Protein AF-A0A6I0FEX5-F1 (afdb_monomer_lite)

Sequence (226 aa):
MRNNTLDLDTFLVPTWDFNNEVEIPFSDLLPYDMLNGTFVLALKDQYRFCVIMLPEVDIRDDYNVCRGATWKEVARRFELQLDPIKPFGEAFVGECESSLYNQFERKVIPPDYVDLDVPWQFLRPIMGLPEGGYIIDEGEIPKGVNKRIVNGWAVATAFCTGERMDVEKTRRTLTTACWKANEWLYFVPIDGTRVIICTNLQEQVDEILNEPEIESVLLWSPPGIG

Foldseek 3Di:
DDPPPPPDAFQWFWDWDLQDFDDDLCLVCPPDALVDPVNVVSLVVLFQWKKKWFDWKWFQDPVRDIDTDTLVRLCVVLVFAADRSDQSLPRTDDDPDDPSNVVSVVTIGAPDQDQLSPVCSLLCVLAPDFQKFKFFDPQDDDPPGDWDAGPNTIMTMTGGDGIDRDDPPPPGPGTAKTHHPSAKIWGQGPSSRIIMIGGHDPSSVVSVPPRPNIDMDIPGHHDDPD

Structure (mmCIF, N/CA/C/O backbone):
data_AF-A0A6I0FEX5-F1
#
_entry.id   AF-A0A6I0FEX5-F1
#
loop_
_atom_site.group_PDB
_atom_site.id
_atom_site.type_symbol
_atom_site.label_atom_id
_atom_site.label_alt_id
_atom_site.label_comp_id
_atom_site.label_asym_id
_atom_site.label_entity_id
_atom_site.label_seq_id
_atom_site.pdbx_PDB_ins_code
_atom_site.Cartn_x
_atom_site.Cartn_y
_atom_site.Cartn_z
_atom_site.occupancy
_atom_site.B_iso_or_equiv
_atom_site.auth_seq_id
_atom_site.auth_comp_id
_atom_site.auth_asym_id
_atom_site.auth_atom_id
_atom_site.pdbx_PDB_model_num
ATOM 1 N N . MET A 1 1 ? 36.870 8.429 -0.041 1.00 33.75 1 MET A N 1
ATOM 2 C CA . MET A 1 1 ? 36.443 8.402 1.371 1.00 33.75 1 MET A CA 1
ATOM 3 C C . MET A 1 1 ? 35.541 9.599 1.612 1.00 33.75 1 MET A C 1
ATOM 5 O O . MET A 1 1 ? 36.041 10.703 1.771 1.00 33.75 1 MET A O 1
ATOM 9 N N . ARG A 1 2 ? 34.223 9.403 1.506 1.00 30.61 2 ARG A N 1
ATOM 10 C CA . ARG A 1 2 ? 33.224 10.362 1.989 1.00 30.61 2 ARG A CA 1
ATOM 11 C C . ARG A 1 2 ? 32.733 9.805 3.320 1.00 30.61 2 ARG A C 1
ATOM 13 O O . ARG A 1 2 ? 32.217 8.693 3.343 1.00 30.61 2 ARG A O 1
ATOM 20 N N . ASN A 1 3 ? 32.984 10.540 4.398 1.00 33.50 3 ASN A N 1
ATOM 21 C CA . ASN A 1 3 ? 32.368 10.294 5.695 1.00 33.50 3 ASN A CA 1
ATOM 22 C C . ASN A 1 3 ? 30.890 10.668 5.573 1.00 33.50 3 ASN A C 1
ATOM 24 O O . ASN A 1 3 ? 30.541 11.832 5.732 1.00 33.50 3 ASN A O 1
ATOM 28 N N . ASN A 1 4 ? 30.056 9.682 5.256 1.00 32.91 4 ASN A N 1
ATOM 29 C CA . ASN A 1 4 ? 28.623 9.737 5.500 1.00 32.91 4 ASN A CA 1
ATOM 30 C C . ASN A 1 4 ? 28.354 8.887 6.743 1.00 32.91 4 ASN A C 1
ATOM 32 O O . ASN A 1 4 ? 27.920 7.746 6.644 1.00 32.91 4 ASN A O 1
ATOM 36 N N . THR A 1 5 ? 28.640 9.437 7.918 1.00 37.34 5 THR A N 1
ATOM 37 C CA . THR A 1 5 ? 27.848 9.132 9.114 1.00 37.34 5 THR A CA 1
ATOM 38 C C . THR A 1 5 ? 26.494 9.810 8.917 1.00 37.34 5 THR A C 1
ATOM 40 O O . THR A 1 5 ? 26.269 10.919 9.389 1.00 37.34 5 THR A O 1
ATOM 43 N N . LEU A 1 6 ? 25.645 9.191 8.097 1.00 39.09 6 LEU A N 1
ATOM 44 C CA . LEU A 1 6 ? 24.217 9.183 8.376 1.00 39.09 6 LEU A CA 1
ATOM 45 C C . LEU A 1 6 ? 24.074 8.188 9.525 1.00 39.09 6 LEU A C 1
ATOM 47 O O . LEU A 1 6 ? 24.599 7.079 9.418 1.00 39.09 6 LEU A O 1
ATOM 51 N N . ASP A 1 7 ? 23.477 8.624 10.628 1.00 37.56 7 ASP A N 1
ATOM 52 C CA . ASP A 1 7 ? 23.124 7.776 11.762 1.00 37.56 7 ASP A CA 1
ATOM 53 C C . ASP A 1 7 ? 22.266 6.605 11.261 1.00 37.56 7 ASP A C 1
ATOM 55 O O . ASP A 1 7 ? 21.052 6.712 11.097 1.00 37.56 7 ASP A O 1
ATOM 59 N N . LEU A 1 8 ? 22.923 5.484 10.968 1.00 42.81 8 LEU A N 1
ATOM 60 C CA . LEU A 1 8 ? 22.300 4.178 11.047 1.00 42.81 8 LEU A CA 1
ATOM 61 C C . LEU A 1 8 ? 21.969 3.924 12.523 1.00 42.81 8 LEU A C 1
ATOM 63 O O . LEU A 1 8 ? 22.765 4.245 13.401 1.00 42.81 8 LEU A O 1
ATOM 67 N N . ASP A 1 9 ? 20.832 3.278 12.754 1.00 46.28 9 ASP A N 1
ATOM 68 C CA . ASP A 1 9 ? 20.499 2.543 13.980 1.00 46.28 9 ASP A CA 1
ATOM 69 C C . ASP A 1 9 ? 19.627 3.257 15.016 1.00 46.28 9 ASP A C 1
ATOM 71 O O . ASP A 1 9 ? 19.835 3.139 16.224 1.00 46.28 9 ASP A O 1
ATOM 75 N N . THR A 1 10 ? 18.534 3.890 14.579 1.00 54.44 10 THR A N 1
ATOM 76 C CA . THR A 1 10 ? 17.323 3.864 15.417 1.00 54.44 10 THR A CA 1
ATOM 77 C C . THR A 1 10 ? 16.039 3.832 14.595 1.00 54.44 10 THR A C 1
ATOM 79 O O . THR A 1 10 ? 15.352 4.835 14.408 1.00 54.44 10 THR A O 1
ATOM 82 N N . PHE A 1 11 ? 15.702 2.649 14.084 1.00 64.00 11 PHE A N 1
ATOM 83 C CA . PHE A 1 11 ? 14.424 2.422 13.416 1.00 64.00 11 PHE A CA 1
ATOM 84 C C . PHE A 1 11 ? 13.314 2.352 14.467 1.00 64.00 11 PHE A C 1
ATOM 86 O O . PHE A 1 11 ? 13.201 1.376 15.207 1.00 64.00 11 PHE A O 1
ATOM 93 N N . LEU A 1 12 ? 12.508 3.411 14.547 1.00 74.31 12 LEU A N 1
ATOM 94 C CA . LEU A 1 12 ? 11.331 3.456 15.408 1.00 74.31 12 LEU A CA 1
ATOM 95 C C . LEU A 1 12 ? 10.181 2.703 14.737 1.00 74.31 12 LEU A C 1
ATOM 97 O O . LEU A 1 12 ? 9.689 3.122 13.691 1.00 74.31 12 LEU A O 1
ATOM 101 N N . VAL A 1 13 ? 9.748 1.603 15.349 1.00 76.25 13 VAL A N 1
ATOM 102 C CA . VAL A 1 13 ? 8.619 0.797 14.855 1.00 76.25 13 VAL A CA 1
ATOM 103 C C . VAL A 1 13 ? 7.384 1.064 15.719 1.00 76.25 13 VAL A C 1
ATOM 105 O O . VAL A 1 13 ? 7.524 1.123 16.952 1.00 76.25 13 VAL A O 1
ATOM 108 N N . PRO A 1 14 ? 6.181 1.200 15.121 1.00 81.56 14 PRO A N 1
ATOM 109 C CA . PRO A 1 14 ? 4.942 1.298 15.878 1.00 81.56 14 PRO A CA 1
ATOM 110 C C . PRO A 1 14 ? 4.777 0.124 16.845 1.00 81.56 14 PRO A C 1
ATOM 112 O O . PRO A 1 14 ? 5.041 -1.035 16.520 1.00 81.56 14 PRO A O 1
ATOM 115 N N . THR A 1 15 ? 4.336 0.430 18.058 1.00 83.81 15 THR A N 1
ATOM 116 C CA . THR A 1 15 ? 4.025 -0.570 19.079 1.00 83.81 15 THR A CA 1
ATOM 117 C C . THR A 1 15 ? 2.525 -0.813 19.095 1.00 83.81 15 THR A C 1
ATOM 119 O O . THR A 1 15 ? 1.738 0.117 19.270 1.00 83.81 15 THR A O 1
ATOM 122 N N . TRP A 1 16 ? 2.130 -2.070 18.935 1.00 86.31 16 TRP A N 1
ATOM 123 C CA . TRP A 1 16 ? 0.738 -2.470 18.758 1.00 86.31 16 TRP A CA 1
ATOM 124 C C . TRP A 1 16 ? 0.195 -3.168 20.002 1.00 86.31 16 TRP A C 1
ATOM 126 O O . TRP A 1 16 ? 0.798 -4.121 20.495 1.00 86.31 16 TRP A O 1
ATOM 136 N N . ASP A 1 17 ? -0.967 -2.724 20.477 1.00 87.88 17 ASP A N 1
ATOM 137 C CA . ASP A 1 17 ? -1.751 -3.443 21.476 1.00 87.88 17 ASP A CA 1
ATOM 138 C C . ASP A 1 17 ? -2.934 -4.149 20.810 1.00 87.88 17 ASP A C 1
ATOM 140 O O . ASP A 1 17 ? -3.911 -3.520 20.409 1.00 87.88 17 ASP A O 1
ATOM 144 N N . PHE A 1 18 ? -2.831 -5.474 20.714 1.00 87.12 18 PHE A N 1
ATOM 145 C CA . PHE A 1 18 ? -3.857 -6.352 20.148 1.00 87.12 18 PHE A CA 1
ATOM 146 C C . PHE A 1 18 ? -4.925 -6.792 21.164 1.00 87.12 18 PHE A C 1
ATOM 148 O O . PHE A 1 18 ? -5.835 -7.549 20.817 1.00 87.12 18 PHE A O 1
ATOM 155 N N . ASN A 1 19 ? -4.815 -6.378 22.431 1.00 84.75 19 ASN A N 1
ATOM 156 C CA . ASN A 1 19 ? -5.843 -6.671 23.432 1.00 84.75 19 ASN A CA 1
ATOM 157 C C . ASN A 1 19 ? -7.033 -5.718 23.314 1.00 84.75 19 ASN A C 1
ATOM 159 O O . ASN A 1 19 ? -8.150 -6.094 23.670 1.00 84.75 19 ASN A O 1
ATOM 163 N N . ASN A 1 20 ? -6.787 -4.506 22.816 1.00 81.06 20 ASN A N 1
ATOM 164 C CA . ASN A 1 20 ? -7.792 -3.479 22.602 1.00 81.06 20 ASN A CA 1
ATOM 165 C C . ASN A 1 20 ? -8.172 -3.417 21.120 1.00 81.06 20 ASN A C 1
ATOM 167 O O . ASN A 1 20 ? -7.316 -3.286 20.246 1.00 81.06 20 ASN A O 1
ATOM 171 N N . GLU A 1 21 ? -9.469 -3.521 20.837 1.00 82.25 21 GLU A N 1
ATOM 172 C CA . GLU A 1 21 ? -9.969 -3.485 19.465 1.00 82.25 21 GLU A CA 1
ATOM 173 C C . GLU A 1 21 ? -10.102 -2.050 18.943 1.00 82.25 21 GLU A C 1
ATOM 175 O O . GLU A 1 21 ? -10.453 -1.130 19.684 1.00 82.25 21 GLU A O 1
ATOM 180 N N . VAL A 1 22 ? -9.879 -1.888 17.638 1.00 90.50 22 VAL A N 1
ATOM 181 C CA . VAL A 1 22 ? -10.164 -0.654 16.893 1.00 90.50 22 VAL A CA 1
ATOM 182 C C . VAL A 1 22 ? -11.178 -0.926 15.782 1.00 90.50 22 VAL A C 1
ATOM 184 O O . VAL A 1 22 ? -11.356 -2.065 15.333 1.00 90.50 22 VAL A O 1
ATOM 187 N N . GLU A 1 23 ? -11.866 0.122 15.338 1.00 91.81 23 GLU A N 1
ATOM 188 C CA . GLU A 1 23 ? -12.806 0.040 14.220 1.00 91.81 23 GLU A CA 1
ATOM 189 C C . GLU A 1 23 ? -12.060 0.006 12.884 1.00 91.81 23 GLU A C 1
ATOM 191 O O . GLU A 1 23 ? -11.203 0.846 12.627 1.00 91.81 23 GLU A O 1
ATOM 196 N N . ILE A 1 24 ? -12.393 -0.963 12.027 1.00 92.75 24 ILE A N 1
ATOM 197 C CA . ILE A 1 24 ? -11.813 -1.078 10.685 1.00 92.75 24 ILE A CA 1
ATOM 198 C C . ILE A 1 24 ? -12.556 -0.104 9.755 1.00 92.75 24 ILE A C 1
ATOM 200 O O . ILE A 1 24 ? -13.769 -0.275 9.607 1.00 92.75 24 ILE A O 1
ATOM 204 N N . PRO A 1 25 ? -11.867 0.837 9.073 1.00 91.81 25 PRO A N 1
ATOM 205 C CA . PRO A 1 25 ? -12.513 1.896 8.290 1.00 91.81 25 PRO A CA 1
ATOM 206 C C . PRO A 1 25 ? -13.515 1.404 7.237 1.00 91.81 25 PRO A C 1
ATOM 208 O O . PRO A 1 25 ? -14.551 2.028 7.032 1.00 91.81 25 PRO A O 1
ATOM 211 N N . PHE A 1 26 ? -13.237 0.264 6.593 1.00 92.38 26 PHE A N 1
ATOM 212 C CA . PHE A 1 26 ? -14.096 -0.319 5.559 1.00 92.38 26 PHE A CA 1
ATOM 213 C C . PHE A 1 26 ? -14.309 -1.821 5.785 1.00 92.38 26 PHE A C 1
ATOM 215 O O . PHE A 1 26 ? -14.017 -2.641 4.915 1.00 92.38 26 PHE A O 1
ATOM 222 N N . SER A 1 27 ? -14.789 -2.198 6.973 1.00 91.31 27 SER A N 1
ATOM 223 C CA . SER A 1 27 ? -14.965 -3.611 7.360 1.00 91.31 27 SER A CA 1
ATOM 224 C C . SER A 1 27 ? -15.772 -4.445 6.349 1.00 91.31 27 SER A C 1
ATOM 226 O O . SER A 1 27 ? -15.393 -5.582 6.064 1.00 91.31 27 SER A O 1
ATOM 228 N N . ASP A 1 28 ? -16.806 -3.858 5.738 1.00 91.56 28 ASP A N 1
ATOM 229 C CA . ASP A 1 28 ? -17.665 -4.510 4.740 1.00 91.56 28 ASP A CA 1
ATOM 230 C C . ASP A 1 28 ? -16.986 -4.755 3.378 1.00 91.56 28 ASP A C 1
ATOM 232 O O . ASP A 1 28 ? -17.528 -5.468 2.533 1.00 91.56 28 ASP A O 1
ATOM 236 N N . LEU A 1 29 ? -15.799 -4.188 3.154 1.00 91.62 29 LEU A N 1
ATOM 237 C CA . LEU A 1 29 ? -15.080 -4.233 1.879 1.00 91.62 29 LEU A CA 1
ATOM 238 C C . LEU A 1 29 ? -13.764 -5.016 1.975 1.00 91.62 29 LEU A C 1
ATOM 240 O O . LEU A 1 29 ? -12.922 -4.899 1.091 1.00 91.62 29 LEU A O 1
ATOM 244 N N . LEU A 1 30 ? -13.579 -5.809 3.036 1.00 90.00 30 LEU A N 1
ATOM 245 C CA . LEU A 1 30 ? -12.412 -6.678 3.185 1.00 90.00 30 LEU A CA 1
ATOM 246 C C . LEU A 1 30 ? -12.441 -7.883 2.214 1.00 90.00 30 LEU A C 1
ATOM 248 O O . LEU A 1 30 ? -13.495 -8.510 2.059 1.00 90.00 30 LEU A O 1
ATOM 252 N N . PRO A 1 31 ? -11.288 -8.260 1.620 1.00 87.31 31 PRO A N 1
ATOM 253 C CA . PRO A 1 31 ? -9.988 -7.602 1.744 1.00 87.31 31 PRO A CA 1
ATOM 254 C C . PRO A 1 31 ? -9.921 -6.366 0.832 1.00 87.31 31 PRO A C 1
ATOM 256 O O . PRO A 1 31 ? -10.605 -6.297 -0.187 1.00 87.31 31 PRO A O 1
ATOM 259 N N . TYR A 1 32 ? -9.082 -5.393 1.186 1.00 89.31 32 TYR A N 1
ATOM 260 C CA . TYR A 1 32 ? -8.924 -4.184 0.377 1.00 89.31 32 TYR A CA 1
ATOM 261 C C . TYR A 1 32 ? -8.330 -4.521 -0.998 1.00 89.31 32 TYR A C 1
ATOM 263 O O . TYR A 1 32 ? -7.237 -5.081 -1.095 1.00 89.31 32 TYR A O 1
ATOM 271 N N . ASP A 1 33 ? -9.061 -4.162 -2.054 1.00 89.19 33 ASP A N 1
ATOM 272 C CA . ASP A 1 33 ? -8.717 -4.447 -3.447 1.00 89.19 33 ASP A CA 1
ATOM 273 C C . ASP A 1 33 ? -8.997 -3.223 -4.328 1.00 89.19 33 ASP A C 1
ATOM 275 O O . ASP A 1 33 ? -10.137 -2.779 -4.472 1.00 89.19 33 ASP A O 1
ATOM 279 N N . MET A 1 34 ? -7.948 -2.692 -4.955 1.00 90.75 34 MET A N 1
ATOM 280 C CA . MET A 1 34 ? -8.035 -1.527 -5.839 1.00 90.75 34 MET A CA 1
ATOM 281 C C . MET A 1 34 ? -8.726 -1.818 -7.180 1.00 90.75 34 MET A C 1
ATOM 283 O O . MET A 1 34 ? -9.058 -0.878 -7.902 1.00 90.75 34 MET A O 1
ATOM 287 N N . LEU A 1 35 ? -8.976 -3.088 -7.514 1.00 90.81 35 LEU A N 1
ATOM 288 C CA . LEU A 1 35 ? -9.802 -3.487 -8.657 1.00 90.81 35 LEU A CA 1
ATOM 289 C C . LEU A 1 35 ? -11.303 -3.495 -8.314 1.00 90.81 35 LEU A C 1
ATOM 291 O O . LEU A 1 35 ? -12.148 -3.482 -9.214 1.00 90.81 35 LEU A O 1
ATOM 295 N N . ASN A 1 36 ? -11.659 -3.457 -7.026 1.00 92.25 36 ASN A N 1
ATOM 296 C CA . ASN A 1 36 ? -13.042 -3.363 -6.580 1.00 92.25 36 ASN A CA 1
ATOM 297 C C . ASN A 1 36 ? -13.543 -1.911 -6.660 1.00 92.25 36 ASN A C 1
ATOM 299 O O . ASN A 1 36 ? -13.220 -1.061 -5.828 1.00 92.25 36 ASN A O 1
ATOM 303 N N . GLY A 1 37 ? -14.409 -1.636 -7.640 1.00 93.94 37 GLY A N 1
ATOM 304 C CA . GLY A 1 37 ? -14.976 -0.302 -7.857 1.00 93.94 37 GLY A CA 1
ATOM 305 C C . GLY A 1 37 ? -15.728 0.272 -6.649 1.00 93.94 37 GLY A C 1
ATOM 306 O O . GLY A 1 37 ? -15.660 1.477 -6.420 1.00 93.94 37 GLY A O 1
ATOM 307 N N . THR A 1 38 ? -16.395 -0.560 -5.843 1.00 95.50 38 THR A N 1
ATOM 308 C CA . THR A 1 38 ? -17.093 -0.109 -4.626 1.00 95.50 38 THR A CA 1
ATOM 309 C C . THR A 1 38 ? -16.104 0.390 -3.575 1.00 95.50 38 THR A C 1
ATOM 311 O O . THR A 1 38 ? -16.332 1.429 -2.961 1.00 95.50 38 THR A O 1
ATOM 314 N N . PHE A 1 39 ? -14.980 -0.307 -3.406 1.00 93.56 39 PHE A N 1
ATOM 315 C CA . PHE A 1 39 ? -13.916 0.110 -2.496 1.00 93.56 39 PHE A CA 1
ATOM 316 C C . PHE A 1 39 ? -13.232 1.393 -2.962 1.00 93.56 39 PHE A C 1
ATOM 318 O O . PHE A 1 39 ? -13.092 2.332 -2.183 1.00 93.56 39 PHE A O 1
ATOM 325 N N . VAL A 1 40 ? -12.914 1.496 -4.254 1.00 94.38 40 VAL A N 1
ATOM 326 C CA . VAL A 1 40 ? -12.345 2.725 -4.826 1.00 94.38 40 VAL A CA 1
ATOM 327 C C . VAL A 1 40 ? -13.288 3.921 -4.655 1.00 94.38 40 VAL A C 1
ATOM 329 O O . VAL A 1 40 ? -12.831 5.027 -4.371 1.00 94.38 40 VAL A O 1
ATOM 332 N N . LEU A 1 41 ? -14.602 3.725 -4.806 1.00 95.06 41 LEU A N 1
ATOM 333 C CA . LEU A 1 41 ? -15.585 4.782 -4.553 1.00 95.06 41 LEU A CA 1
ATOM 334 C C . LEU A 1 41 ? -15.610 5.200 -3.078 1.00 95.06 41 LEU A C 1
ATOM 336 O O . LEU A 1 41 ? -15.610 6.397 -2.808 1.00 95.06 41 LEU A O 1
ATOM 340 N N . ALA A 1 42 ? -15.571 4.245 -2.145 1.00 94.75 42 ALA A N 1
ATOM 341 C CA . ALA A 1 42 ? -15.504 4.539 -0.713 1.00 94.75 42 ALA A CA 1
ATOM 342 C C . ALA A 1 42 ? -14.230 5.321 -0.341 1.00 94.75 42 ALA A C 1
ATOM 344 O O . ALA A 1 42 ? -14.297 6.289 0.415 1.00 94.75 42 ALA A O 1
ATOM 345 N N . LEU A 1 43 ? -13.082 4.969 -0.932 1.00 95.00 43 LEU A N 1
ATOM 346 C CA . LEU A 1 43 ? -11.839 5.720 -0.746 1.00 95.00 43 LEU A CA 1
ATOM 347 C C . LEU A 1 43 ? -11.947 7.150 -1.280 1.00 95.00 43 LEU A C 1
ATOM 349 O O . LEU A 1 43 ? -11.529 8.077 -0.598 1.00 95.00 43 LEU A O 1
ATOM 353 N N . LYS A 1 44 ? -12.519 7.350 -2.472 1.00 95.06 44 LYS A N 1
ATOM 354 C CA . LYS A 1 44 ? -12.689 8.689 -3.066 1.00 95.06 44 LYS A CA 1
ATOM 355 C C . LYS A 1 44 ? -13.666 9.581 -2.302 1.00 95.06 44 LYS A C 1
ATOM 357 O O . LYS A 1 44 ? -13.564 10.799 -2.411 1.00 95.06 44 LYS A O 1
ATOM 362 N N . ASP A 1 45 ? -14.606 8.990 -1.569 1.00 94.44 45 ASP A N 1
ATOM 363 C CA . ASP A 1 45 ? -15.530 9.723 -0.701 1.00 94.44 45 ASP A CA 1
ATOM 364 C C . ASP A 1 45 ? -14.823 10.261 0.557 1.00 94.44 45 ASP A C 1
ATOM 366 O O . ASP A 1 45 ? -15.104 11.371 1.002 1.00 94.44 45 ASP A O 1
ATOM 370 N N . GLN A 1 46 ? -13.852 9.511 1.094 1.00 94.62 46 GLN A N 1
ATOM 371 C CA . GLN A 1 46 ? -13.149 9.865 2.336 1.00 94.62 46 GLN A CA 1
ATOM 372 C C . GLN A 1 46 ? -11.790 10.551 2.139 1.00 94.62 46 GLN A C 1
ATOM 374 O O . GLN A 1 46 ? -11.347 11.295 3.019 1.00 94.62 46 GLN A O 1
ATOM 379 N N . TYR A 1 47 ? -11.116 10.303 1.013 1.00 96.25 47 TYR A N 1
ATOM 380 C CA . TYR A 1 47 ? -9.740 10.727 0.770 1.00 96.25 47 TYR A CA 1
ATOM 381 C C . TYR A 1 47 ? -9.576 11.469 -0.552 1.00 96.25 47 TYR A C 1
ATOM 383 O O . TYR A 1 47 ? -9.916 10.988 -1.636 1.00 96.25 47 TYR A O 1
ATOM 391 N N . ARG A 1 48 ? -8.958 12.647 -0.461 1.00 95.50 48 ARG A N 1
ATOM 392 C CA . ARG A 1 48 ? -8.689 13.524 -1.607 1.00 95.50 48 ARG A CA 1
ATOM 39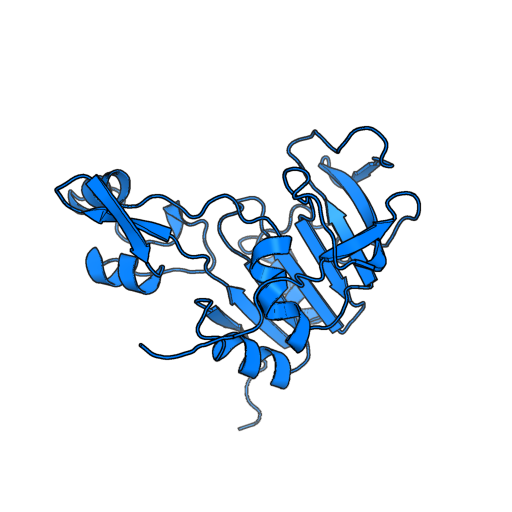3 C C . ARG A 1 48 ? -7.636 12.963 -2.557 1.00 95.50 48 ARG A C 1
ATOM 395 O O . ARG A 1 48 ? -7.737 13.189 -3.762 1.00 95.50 48 ARG A O 1
ATOM 402 N N . PHE A 1 49 ? -6.644 12.256 -2.032 1.00 97.38 49 PHE A N 1
ATOM 403 C CA . PHE A 1 49 ? -5.494 11.778 -2.789 1.00 97.38 49 PHE A CA 1
ATOM 404 C C . PHE A 1 49 ? -5.278 10.285 -2.578 1.00 97.38 49 PHE A C 1
ATOM 406 O O . PHE A 1 49 ? -5.534 9.770 -1.490 1.00 97.38 49 PHE A O 1
ATOM 413 N N . CYS A 1 50 ? -4.756 9.616 -3.605 1.00 97.19 50 CYS A N 1
ATOM 414 C CA . CYS A 1 50 ? -4.253 8.251 -3.502 1.00 97.19 50 CYS A CA 1
ATOM 415 C C . CYS A 1 50 ? -2.917 8.125 -4.218 1.00 97.19 50 CYS A C 1
ATOM 417 O O . CYS A 1 50 ? -2.811 8.449 -5.402 1.00 97.19 50 CYS A O 1
ATOM 419 N N . VAL A 1 51 ? -1.925 7.604 -3.510 1.00 96.50 51 VAL A N 1
ATOM 420 C CA . VAL A 1 51 ? -0.580 7.324 -4.003 1.00 96.50 51 VAL A CA 1
ATOM 421 C C . VAL A 1 51 ? -0.331 5.824 -3.898 1.00 96.50 51 VAL A C 1
ATOM 423 O O . VAL A 1 51 ? -0.667 5.198 -2.896 1.00 96.50 51 VAL A O 1
ATOM 426 N N . ILE A 1 52 ? 0.250 5.246 -4.943 1.00 95.06 52 ILE A N 1
ATOM 427 C CA . ILE A 1 52 ? 0.752 3.873 -4.944 1.00 95.06 52 ILE A CA 1
ATOM 428 C C . ILE A 1 52 ? 2.263 3.936 -4.786 1.00 95.06 52 ILE A C 1
ATOM 430 O O . ILE A 1 52 ? 2.922 4.631 -5.558 1.00 95.06 52 ILE A O 1
ATOM 434 N N . MET A 1 53 ? 2.808 3.198 -3.825 1.00 93.06 53 MET A N 1
ATOM 435 C CA . MET A 1 53 ? 4.244 2.943 -3.747 1.00 93.06 53 MET A CA 1
ATOM 436 C C . MET A 1 53 ? 4.541 1.564 -4.318 1.00 93.06 53 MET A C 1
ATOM 438 O O . MET A 1 53 ? 3.864 0.580 -4.006 1.00 93.06 53 MET A O 1
ATOM 442 N N . LEU A 1 54 ? 5.569 1.523 -5.152 1.00 91.62 54 LEU A N 1
ATOM 443 C CA . LEU A 1 54 ? 6.046 0.354 -5.865 1.00 91.62 54 LEU A CA 1
ATOM 444 C C . LEU A 1 54 ? 7.393 -0.041 -5.244 1.00 91.62 54 LEU A C 1
ATOM 446 O O . LEU A 1 54 ? 8.379 0.678 -5.423 1.00 91.62 54 LEU A O 1
ATOM 450 N N . PRO A 1 55 ? 7.441 -1.132 -4.465 1.00 87.94 55 PRO A N 1
ATOM 451 C CA . PRO A 1 55 ? 8.677 -1.599 -3.858 1.00 87.94 55 PRO A CA 1
ATOM 452 C C . PRO A 1 55 ? 9.709 -1.974 -4.918 1.00 87.94 55 PRO A C 1
ATOM 454 O O . PRO A 1 55 ? 9.359 -2.363 -6.038 1.00 87.94 55 PRO A O 1
ATOM 457 N N . GLU A 1 56 ? 10.981 -1.894 -4.535 1.00 87.81 56 GLU A N 1
ATOM 458 C CA . GLU A 1 56 ? 12.090 -2.345 -5.369 1.00 87.81 56 GLU A CA 1
ATOM 459 C C . GLU A 1 56 ? 11.920 -3.818 -5.765 1.00 87.81 56 GLU A C 1
ATOM 461 O O . GLU A 1 56 ? 11.446 -4.648 -4.987 1.00 87.81 56 GLU A O 1
ATOM 466 N N . VAL A 1 57 ? 12.315 -4.131 -6.996 1.00 88.69 57 VAL A N 1
ATOM 467 C CA . VAL A 1 57 ? 12.308 -5.486 -7.547 1.00 88.69 57 VAL A CA 1
ATOM 468 C C . VAL A 1 57 ? 13.697 -5.879 -8.002 1.00 88.69 57 VAL A C 1
ATOM 470 O O . VAL A 1 57 ? 14.515 -5.026 -8.342 1.00 88.69 57 VAL A O 1
ATOM 473 N N . ASP A 1 58 ? 13.956 -7.177 -8.073 1.00 89.56 58 ASP A N 1
ATOM 474 C CA . ASP A 1 58 ? 15.265 -7.681 -8.467 1.00 89.56 58 ASP A CA 1
ATOM 475 C C . ASP A 1 58 ? 15.294 -8.055 -9.956 1.00 89.56 58 ASP A C 1
ATOM 477 O O . ASP A 1 58 ? 14.458 -8.816 -10.449 1.00 89.56 58 ASP A O 1
ATOM 481 N N . ILE A 1 59 ? 16.305 -7.571 -10.685 1.00 88.69 59 ILE A N 1
ATOM 482 C CA . ILE A 1 59 ? 16.595 -7.990 -12.064 1.00 88.69 59 ILE A CA 1
ATOM 483 C C . ILE A 1 59 ? 17.887 -8.808 -12.101 1.00 88.69 59 ILE A C 1
ATOM 485 O O . ILE A 1 59 ? 18.941 -8.351 -11.658 1.00 88.69 59 ILE A O 1
ATOM 489 N N . ARG A 1 60 ? 17.821 -9.987 -12.722 1.00 89.94 60 ARG A N 1
ATOM 490 C CA . ARG A 1 60 ? 18.958 -10.856 -13.041 1.00 89.94 60 ARG A CA 1
ATOM 491 C C . ARG A 1 60 ? 19.599 -10.474 -14.370 1.00 89.94 60 ARG A C 1
ATOM 493 O O . ARG A 1 60 ? 18.921 -10.326 -15.395 1.00 89.94 60 ARG A O 1
ATOM 500 N N . ASP A 1 61 ? 20.921 -10.360 -14.365 1.00 85.12 61 ASP A N 1
ATOM 501 C CA . ASP A 1 61 ? 21.715 -10.286 -15.589 1.00 85.12 61 ASP A CA 1
ATOM 502 C C . ASP A 1 61 ? 21.945 -11.674 -16.227 1.00 85.12 61 ASP A C 1
ATOM 504 O O . ASP A 1 61 ? 21.437 -12.696 -15.760 1.00 85.12 61 ASP A O 1
ATOM 508 N N . ASP A 1 62 ? 22.704 -11.722 -17.326 1.00 84.12 62 ASP A N 1
ATOM 509 C CA . ASP A 1 62 ? 22.998 -12.976 -18.038 1.00 84.12 62 ASP A CA 1
ATOM 510 C C . ASP A 1 62 ? 23.942 -13.916 -17.255 1.00 84.12 62 ASP A C 1
ATOM 512 O O . ASP A 1 62 ? 24.084 -15.086 -17.613 1.00 84.12 62 ASP A O 1
ATOM 516 N N . TYR A 1 63 ? 24.554 -13.430 -16.170 1.00 84.12 63 TYR A N 1
ATOM 517 C CA . TYR A 1 63 ? 25.405 -14.188 -15.251 1.00 84.12 63 TYR A CA 1
ATOM 518 C C . TYR A 1 63 ? 24.676 -14.574 -13.950 1.00 84.12 63 TYR A C 1
ATOM 520 O O . TYR A 1 63 ? 25.308 -15.105 -13.036 1.00 84.12 63 TYR A O 1
ATOM 528 N N . ASN A 1 64 ? 23.354 -14.364 -13.873 1.00 80.31 64 ASN A N 1
ATOM 529 C CA . ASN A 1 64 ? 22.511 -14.570 -12.688 1.00 80.31 64 ASN A CA 1
ATOM 530 C C . ASN A 1 64 ? 22.879 -13.697 -11.475 1.00 80.31 64 ASN A C 1
ATOM 532 O O . ASN A 1 64 ? 22.593 -14.070 -10.337 1.00 80.31 64 ASN A O 1
ATOM 536 N N . VAL A 1 65 ? 23.484 -12.532 -11.696 1.00 86.00 65 VAL A N 1
ATOM 537 C CA . VAL A 1 65 ? 23.692 -11.532 -10.646 1.00 86.00 65 VAL A CA 1
ATOM 538 C C . VAL A 1 65 ? 22.424 -10.688 -10.517 1.00 86.00 65 VAL A C 1
ATOM 540 O O . VAL A 1 65 ? 21.955 -10.121 -11.507 1.00 86.00 65 VAL A O 1
ATOM 543 N N . CYS A 1 66 ? 21.862 -10.624 -9.307 1.00 88.56 66 CYS A N 1
ATOM 544 C CA . CYS A 1 66 ? 20.707 -9.783 -8.989 1.00 88.56 66 CYS A CA 1
ATOM 545 C C . CYS A 1 66 ? 21.134 -8.351 -8.657 1.00 88.56 66 CYS A C 1
ATOM 547 O O . CYS A 1 66 ? 22.181 -8.127 -8.042 1.00 88.56 66 CYS A O 1
ATOM 549 N N . ARG A 1 67 ? 20.281 -7.396 -9.021 1.00 91.38 67 ARG A N 1
ATOM 550 C CA . ARG A 1 67 ? 20.307 -6.030 -8.500 1.00 91.38 67 ARG A CA 1
ATOM 551 C C . ARG A 1 67 ? 18.888 -5.485 -8.366 1.00 91.38 67 ARG A C 1
ATOM 553 O O . ARG A 1 67 ? 18.036 -5.820 -9.193 1.00 91.38 67 ARG A O 1
ATOM 560 N N . GLY A 1 68 ? 18.735 -4.530 -7.456 1.00 88.75 68 GLY A N 1
ATOM 561 C CA . GLY A 1 68 ? 17.551 -3.695 -7.340 1.00 88.75 68 GLY A CA 1
ATOM 562 C C . GLY A 1 68 ? 17.248 -2.896 -8.610 1.00 88.75 68 GLY A C 1
ATOM 563 O O . GLY A 1 68 ? 18.151 -2.464 -9.351 1.00 88.75 68 GLY A O 1
ATOM 564 N N . ALA A 1 69 ? 15.959 -2.734 -8.877 1.00 90.50 69 ALA A N 1
ATOM 565 C CA . ALA A 1 69 ? 15.392 -1.973 -9.974 1.00 90.50 69 ALA A CA 1
ATOM 566 C C . ALA A 1 69 ? 13.988 -1.462 -9.623 1.00 90.50 69 ALA A C 1
ATOM 568 O O . ALA A 1 69 ? 13.257 -2.052 -8.830 1.00 90.50 69 ALA A O 1
ATOM 569 N N . THR A 1 70 ? 13.584 -0.380 -10.283 1.00 92.06 70 THR A N 1
ATOM 570 C CA . THR A 1 70 ? 12.219 0.155 -10.213 1.00 92.06 70 THR A CA 1
ATOM 571 C C . THR A 1 70 ? 11.296 -0.567 -11.197 1.00 92.06 70 THR A C 1
ATOM 573 O O . THR A 1 70 ? 11.744 -1.098 -12.220 1.00 92.06 70 THR A O 1
ATOM 576 N N . TRP A 1 71 ? 9.986 -0.542 -10.956 1.00 92.44 71 TRP A N 1
ATOM 577 C CA . TRP A 1 71 ? 8.989 -1.085 -11.881 1.00 92.44 71 TRP A CA 1
ATOM 578 C C . TRP A 1 71 ? 9.026 -0.333 -13.216 1.00 92.44 71 TRP A C 1
ATOM 580 O O . TRP A 1 71 ? 8.950 -0.959 -14.274 1.00 92.44 71 TRP A O 1
ATOM 590 N N . LYS A 1 72 ? 9.236 0.995 -13.210 1.00 92.12 72 LYS A N 1
ATOM 591 C CA . LYS A 1 72 ? 9.487 1.773 -14.443 1.00 92.12 72 LYS A CA 1
ATOM 592 C C . LYS A 1 72 ? 10.742 1.319 -15.182 1.00 92.12 72 LYS A C 1
ATOM 594 O O . LYS A 1 72 ? 10.746 1.287 -16.416 1.00 92.12 72 LYS A O 1
ATOM 599 N N . GLU A 1 73 ? 11.819 0.985 -14.469 1.00 92.56 73 GLU A N 1
ATOM 600 C CA . GLU A 1 73 ? 13.022 0.455 -15.108 1.00 92.56 73 GLU A CA 1
ATOM 601 C C . GLU A 1 73 ? 12.737 -0.887 -15.785 1.00 92.56 73 GLU A C 1
ATOM 603 O O . GLU A 1 73 ? 13.138 -1.072 -16.938 1.00 92.56 73 GLU A O 1
ATOM 608 N N . VAL A 1 74 ? 12.026 -1.787 -15.102 1.00 90.25 74 VAL A N 1
ATOM 609 C CA . VAL A 1 74 ? 11.587 -3.071 -15.659 1.00 90.25 74 VAL A CA 1
ATOM 610 C C . VAL A 1 74 ? 10.739 -2.848 -16.911 1.00 90.25 74 VAL A C 1
ATOM 612 O O . VAL A 1 74 ? 11.090 -3.351 -17.977 1.00 90.25 74 VAL A O 1
ATOM 615 N N . ALA A 1 75 ? 9.695 -2.022 -16.825 1.00 89.75 75 ALA A N 1
ATOM 616 C CA . ALA A 1 75 ? 8.822 -1.703 -17.951 1.00 89.75 75 ALA A CA 1
ATOM 617 C C . ALA A 1 75 ? 9.618 -1.195 -19.166 1.00 89.75 75 ALA A C 1
ATOM 619 O O . ALA A 1 75 ? 9.471 -1.706 -20.275 1.00 89.75 75 ALA A O 1
ATOM 620 N N . ARG A 1 76 ? 10.559 -0.267 -18.952 1.00 90.12 76 ARG A N 1
ATOM 621 C CA . ARG A 1 76 ? 11.440 0.250 -20.010 1.00 90.12 76 ARG A CA 1
ATOM 622 C C . ARG A 1 76 ? 12.370 -0.820 -20.585 1.00 90.12 76 ARG A C 1
ATOM 624 O O . ARG A 1 76 ? 12.586 -0.841 -21.791 1.00 90.12 76 ARG A O 1
ATOM 631 N N . ARG A 1 77 ? 12.957 -1.676 -19.742 1.00 87.12 77 ARG A N 1
ATOM 632 C CA . ARG A 1 77 ? 13.916 -2.712 -20.164 1.00 87.12 77 ARG A CA 1
ATOM 633 C C . ARG A 1 77 ? 13.268 -3.772 -21.052 1.00 87.12 77 ARG A C 1
ATOM 635 O O . ARG A 1 77 ? 13.941 -4.297 -21.933 1.00 87.12 77 ARG A O 1
ATOM 642 N N . PHE A 1 78 ? 12.004 -4.091 -20.795 1.00 84.62 78 PHE A N 1
ATOM 643 C CA . PHE A 1 78 ? 11.261 -5.123 -21.520 1.00 84.62 78 PHE A CA 1
ATOM 644 C C . PHE A 1 78 ? 10.257 -4.556 -22.534 1.00 84.62 78 PHE A C 1
ATOM 646 O O . PHE A 1 78 ? 9.516 -5.331 -23.128 1.00 84.62 78 PHE A O 1
ATOM 653 N N . GLU A 1 79 ? 10.257 -3.236 -22.753 1.00 86.00 79 GLU A N 1
ATOM 654 C CA . GLU A 1 79 ? 9.344 -2.537 -23.673 1.00 86.00 79 GLU A CA 1
ATOM 655 C C . GLU A 1 79 ? 7.853 -2.788 -23.354 1.00 86.00 79 GLU A C 1
ATOM 657 O O . GLU A 1 79 ? 7.018 -2.919 -24.246 1.00 86.00 79 GLU A O 1
ATOM 662 N N . LEU A 1 80 ? 7.516 -2.846 -22.061 1.00 84.19 80 LEU A N 1
ATOM 663 C CA . LEU A 1 80 ? 6.168 -3.107 -21.545 1.00 84.19 80 LEU A CA 1
ATOM 664 C C . LEU A 1 80 ? 5.509 -1.821 -21.032 1.00 84.19 80 LEU A C 1
ATOM 666 O O . LEU A 1 80 ? 6.185 -0.896 -20.575 1.00 84.19 80 LEU A O 1
ATOM 670 N N . GLN A 1 81 ? 4.176 -1.770 -21.063 1.00 86.50 81 GLN A N 1
ATOM 671 C CA . GLN A 1 81 ? 3.417 -0.718 -20.382 1.00 86.50 81 GLN A CA 1
ATOM 672 C C . GLN A 1 81 ? 3.190 -1.088 -18.916 1.00 86.50 81 GLN A C 1
ATOM 674 O O . GLN A 1 81 ? 2.918 -2.244 -18.614 1.00 86.50 81 GLN A O 1
ATOM 679 N N . LEU A 1 82 ? 3.278 -0.104 -18.017 1.00 89.31 82 LEU A N 1
ATOM 680 C CA . LEU A 1 82 ? 3.064 -0.289 -16.582 1.00 89.31 82 LEU A CA 1
ATOM 681 C C . LEU A 1 82 ? 1.682 0.230 -16.156 1.00 89.31 82 LEU A C 1
ATOM 683 O O . LEU A 1 82 ? 1.386 1.412 -16.322 1.00 89.31 82 LEU A O 1
ATOM 687 N N . ASP A 1 83 ? 0.888 -0.647 -15.549 1.00 91.81 83 ASP A N 1
ATOM 688 C CA . ASP A 1 83 ? -0.363 -0.365 -14.848 1.00 91.81 83 ASP A CA 1
ATOM 689 C C . ASP A 1 83 ? -0.168 -0.607 -13.335 1.00 91.81 83 ASP A C 1
ATOM 691 O O . ASP A 1 83 ? -0.255 -1.746 -12.870 1.00 91.81 83 ASP A O 1
ATOM 695 N N . PRO A 1 84 ? 0.115 0.443 -12.542 1.00 89.81 84 PRO A N 1
ATOM 696 C CA . PRO A 1 84 ? 0.493 0.308 -11.133 1.00 89.81 84 PRO A CA 1
ATOM 697 C C . PRO A 1 84 ? -0.673 -0.092 -10.217 1.00 89.81 84 PRO A C 1
ATOM 699 O O . PRO A 1 84 ? -0.461 -0.366 -9.039 1.00 89.81 84 PRO A O 1
ATOM 702 N N . ILE A 1 85 ? -1.911 -0.102 -10.725 1.00 89.50 85 ILE A N 1
ATOM 703 C CA . ILE A 1 85 ? -3.097 -0.486 -9.948 1.00 89.50 85 ILE A CA 1
ATOM 704 C C . ILE A 1 85 ? -3.180 -2.008 -9.802 1.00 89.50 85 ILE A C 1
ATOM 706 O O . ILE A 1 85 ? -3.824 -2.491 -8.870 1.00 89.50 85 ILE A O 1
ATOM 710 N N . LYS A 1 86 ? -2.541 -2.761 -10.703 1.00 89.06 86 LYS A N 1
ATOM 711 C CA . LYS A 1 86 ? -2.618 -4.222 -10.776 1.00 89.06 86 LYS A CA 1
ATOM 712 C C . LYS A 1 86 ? -1.505 -4.920 -9.986 1.00 89.06 86 LYS A C 1
ATOM 714 O O . LYS A 1 86 ? -0.450 -4.321 -9.768 1.00 89.06 86 LYS A O 1
ATOM 719 N N . PRO A 1 87 ? -1.714 -6.193 -9.590 1.00 87.06 87 PRO A N 1
ATOM 720 C CA . PRO A 1 87 ? -0.657 -7.052 -9.052 1.00 87.06 87 PRO A CA 1
ATOM 721 C C . PRO A 1 87 ? 0.575 -7.074 -9.955 1.00 87.06 87 PRO A C 1
ATOM 723 O O . PRO A 1 87 ? 0.423 -7.029 -11.173 1.00 87.06 87 PRO A O 1
ATOM 726 N N . PHE A 1 88 ? 1.779 -7.207 -9.386 1.00 86.06 88 PHE A N 1
ATOM 727 C CA . PHE A 1 88 ? 3.039 -7.138 -10.146 1.00 86.06 88 PHE A CA 1
ATOM 728 C C . PHE A 1 88 ? 3.042 -7.962 -11.443 1.00 86.06 88 PHE A C 1
ATOM 730 O O . PHE A 1 88 ? 3.430 -7.457 -12.490 1.00 86.06 88 PHE A O 1
ATOM 737 N N . GLY A 1 89 ? 2.564 -9.211 -11.403 1.00 77.12 89 GLY A N 1
ATOM 738 C CA . GLY A 1 89 ? 2.519 -10.075 -12.589 1.00 77.12 89 GLY A CA 1
ATOM 739 C C . GLY A 1 89 ? 1.592 -9.574 -13.708 1.00 77.12 89 GLY A C 1
ATOM 740 O O . GLY A 1 89 ? 1.850 -9.842 -14.877 1.00 77.12 89 GLY A O 1
ATOM 741 N N . GLU A 1 90 ? 0.544 -8.825 -13.362 1.00 84.81 90 GLU A N 1
ATOM 742 C CA . GLU A 1 90 ? -0.456 -8.271 -14.287 1.00 84.81 90 GLU A CA 1
ATOM 743 C C . GLU A 1 90 ? -0.222 -6.786 -14.612 1.00 84.81 90 GLU A C 1
ATOM 745 O O . GLU A 1 90 ? -0.834 -6.240 -15.534 1.00 84.81 90 GLU A O 1
ATOM 750 N N . ALA A 1 91 ? 0.651 -6.124 -13.852 1.00 86.62 91 ALA A N 1
ATOM 751 C CA . ALA A 1 91 ? 0.973 -4.711 -13.998 1.00 86.62 91 ALA A CA 1
ATOM 752 C C . ALA A 1 91 ? 1.706 -4.410 -15.309 1.00 86.62 91 ALA A C 1
ATOM 754 O O . ALA A 1 91 ? 1.643 -3.287 -15.801 1.00 86.62 91 ALA A O 1
ATOM 755 N N . PHE A 1 92 ? 2.380 -5.392 -15.906 1.00 85.19 92 PHE A N 1
ATOM 756 C CA . PHE A 1 92 ? 3.098 -5.208 -17.162 1.00 85.19 92 PHE A CA 1
ATOM 757 C C . PHE A 1 92 ? 2.226 -5.637 -18.343 1.00 85.19 92 PHE A C 1
ATOM 759 O O . PHE A 1 92 ? 2.171 -6.809 -18.713 1.00 85.19 92 PHE A O 1
ATOM 766 N N . VAL A 1 93 ? 1.526 -4.674 -18.943 1.00 67.00 93 VAL A N 1
ATOM 767 C CA . VAL A 1 93 ? 0.661 -4.907 -20.101 1.00 67.00 93 VAL A CA 1
ATOM 768 C C . VAL A 1 93 ? 1.525 -5.069 -21.352 1.00 67.00 93 VAL A C 1
ATOM 770 O O . VAL A 1 93 ? 1.996 -4.106 -21.959 1.00 67.00 93 VAL A O 1
ATOM 773 N N . GLY A 1 94 ? 1.708 -6.328 -21.726 1.00 51.81 94 GLY A N 1
ATOM 774 C CA . GLY A 1 94 ? 2.083 -6.821 -23.042 1.00 51.81 94 GLY A CA 1
ATOM 775 C C . GLY A 1 94 ? 1.573 -8.255 -23.104 1.00 51.81 94 GLY A C 1
ATOM 776 O O . GLY A 1 94 ? 1.875 -9.033 -22.208 1.00 51.81 94 GLY A O 1
ATOM 777 N N . GLU A 1 95 ? 0.722 -8.552 -24.085 1.00 50.59 95 GLU A N 1
ATOM 778 C CA . GLU A 1 95 ? 0.056 -9.838 -24.331 1.00 50.59 95 GLU A CA 1
ATOM 779 C C . GLU A 1 95 ? 0.861 -11.048 -23.819 1.00 50.59 95 GLU A C 1
ATOM 781 O O . GLU A 1 95 ? 2.056 -11.155 -24.107 1.00 50.59 95 GLU A O 1
ATOM 786 N N . CYS A 1 96 ? 0.210 -11.988 -23.119 1.00 48.41 96 CYS A N 1
ATOM 787 C CA . CYS A 1 96 ? 0.794 -13.244 -22.616 1.00 48.41 96 CYS A CA 1
ATOM 788 C C . CYS A 1 96 ? 1.404 -14.166 -23.706 1.00 48.41 96 CYS A C 1
ATOM 790 O O . CYS A 1 96 ? 1.630 -15.348 -23.462 1.00 48.41 96 CYS A O 1
ATOM 792 N N . GLU A 1 97 ? 1.689 -13.667 -24.909 1.00 51.59 97 GLU A N 1
ATOM 793 C CA . GLU A 1 97 ? 2.105 -14.430 -26.082 1.00 51.59 97 GLU A CA 1
ATOM 794 C C . GLU A 1 97 ? 3.302 -13.809 -26.825 1.00 51.59 97 GLU A C 1
ATOM 796 O O . GLU A 1 97 ? 3.316 -13.695 -28.049 1.00 51.59 97 GLU A O 1
ATOM 801 N N . SER A 1 98 ? 4.374 -13.448 -26.112 1.00 59.72 98 SER A N 1
ATOM 802 C CA . SER A 1 98 ? 5.646 -13.111 -26.767 1.00 59.72 98 SER A CA 1
ATOM 803 C C . SER A 1 98 ? 6.862 -13.699 -26.050 1.00 59.72 98 SER A C 1
ATOM 805 O O . SER A 1 98 ? 6.874 -13.940 -24.843 1.00 59.72 98 SER A O 1
ATOM 807 N N . SER A 1 99 ? 7.949 -13.907 -26.798 1.00 65.19 99 SER A N 1
ATOM 808 C CA . SER A 1 99 ? 9.260 -14.300 -26.260 1.00 65.19 99 SER A CA 1
ATOM 809 C C . SER A 1 99 ? 9.821 -13.319 -25.220 1.00 65.19 99 SER A C 1
ATOM 811 O O . SER A 1 99 ? 10.798 -13.648 -24.547 1.00 65.19 99 SER A O 1
ATOM 813 N N . LEU A 1 100 ? 9.239 -12.121 -25.104 1.00 68.31 100 LEU A N 1
ATOM 814 C CA . LEU A 1 100 ? 9.594 -11.111 -24.109 1.00 68.31 100 LEU A CA 1
ATOM 815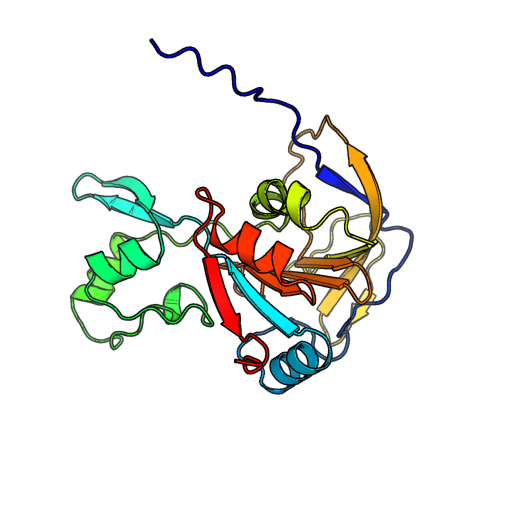 C C . LEU A 1 100 ? 9.028 -11.455 -22.728 1.00 68.31 100 LEU A C 1
ATOM 817 O O . LEU A 1 100 ? 9.762 -11.340 -21.751 1.00 68.31 100 LEU A O 1
ATOM 821 N N . TYR A 1 101 ? 7.801 -11.980 -22.638 1.00 69.44 101 TYR A N 1
ATOM 822 C CA . TYR A 1 101 ? 7.206 -12.389 -21.358 1.00 69.44 101 TYR A CA 1
ATOM 823 C C . TYR A 1 101 ? 8.003 -13.527 -20.699 1.00 69.44 101 TYR A C 1
ATOM 825 O O . TYR A 1 101 ? 8.389 -13.446 -19.538 1.00 69.44 101 TYR A O 1
ATOM 833 N N . ASN A 1 102 ? 8.411 -14.526 -21.489 1.00 73.19 102 ASN A N 1
ATOM 834 C CA . ASN A 1 102 ? 9.299 -15.598 -21.021 1.00 73.19 102 ASN A CA 1
ATOM 835 C C . ASN A 1 102 ? 10.677 -15.090 -20.546 1.00 73.19 102 ASN A C 1
ATOM 837 O O . ASN A 1 102 ? 11.320 -15.722 -19.707 1.00 73.19 102 ASN A O 1
ATOM 841 N N . GLN A 1 103 ? 11.184 -13.989 -21.113 1.00 75.75 103 GLN A N 1
ATOM 842 C CA . GLN A 1 103 ? 12.431 -13.372 -20.649 1.00 75.75 103 GLN A CA 1
ATOM 843 C C . GLN A 1 103 ? 12.218 -12.579 -19.363 1.00 75.75 103 GLN A C 1
ATOM 845 O O . GLN A 1 103 ? 13.077 -12.637 -18.486 1.00 75.75 103 GLN A O 1
ATOM 850 N N . PHE A 1 104 ? 11.089 -11.880 -19.254 1.00 79.56 104 PHE A N 1
ATOM 851 C CA . PHE A 1 104 ? 10.666 -11.177 -18.051 1.00 79.56 104 PHE A CA 1
ATOM 852 C C . PHE A 1 104 ? 10.565 -12.144 -16.865 1.00 79.56 104 PHE A C 1
ATOM 854 O O . PHE A 1 104 ? 11.307 -11.977 -15.902 1.00 79.56 104 PHE A O 1
ATOM 861 N N . GLU A 1 105 ? 9.789 -13.227 -16.974 1.00 77.75 105 GLU A N 1
ATOM 862 C CA . GLU A 1 105 ? 9.597 -14.191 -15.87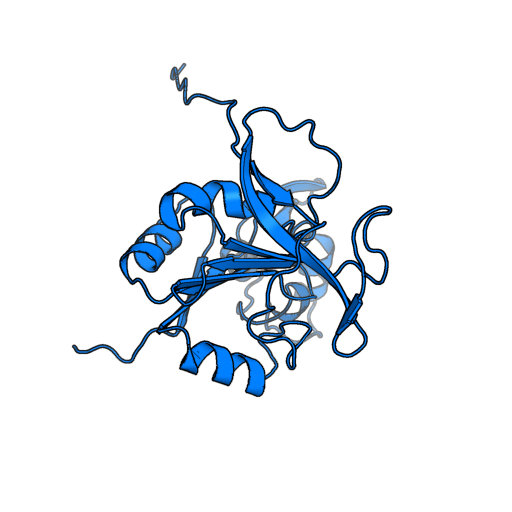5 1.00 77.75 105 GLU A CA 1
ATOM 863 C C . GLU A 1 105 ? 10.904 -14.841 -15.396 1.00 77.75 105 GLU A C 1
ATOM 865 O O . GLU A 1 105 ? 11.058 -15.193 -14.229 1.00 77.75 105 GLU A O 1
ATOM 870 N N . ARG A 1 106 ? 11.881 -15.013 -16.294 1.00 81.50 106 ARG A N 1
ATOM 871 C CA . ARG A 1 106 ? 13.184 -15.603 -15.944 1.00 81.50 106 ARG A CA 1
ATOM 872 C C . ARG A 1 106 ? 14.136 -14.615 -15.285 1.00 81.50 106 ARG A C 1
ATOM 874 O O . ARG A 1 106 ? 15.031 -15.039 -14.548 1.00 81.50 106 ARG A O 1
ATOM 881 N N . LYS A 1 107 ? 14.008 -13.331 -15.621 1.00 86.62 107 LYS A N 1
ATOM 882 C CA . LYS A 1 107 ? 14.970 -12.290 -15.250 1.00 86.62 107 LYS A CA 1
ATOM 883 C C . LYS A 1 107 ? 14.468 -11.374 -14.147 1.00 86.62 107 LYS A C 1
ATOM 885 O O . LYS A 1 107 ? 15.300 -10.705 -13.553 1.00 86.62 107 LYS A O 1
ATOM 890 N N . VAL A 1 108 ? 13.173 -11.327 -13.874 1.00 88.06 108 VAL A N 1
ATOM 891 C CA . VAL A 1 108 ? 12.586 -10.419 -12.890 1.00 88.06 108 VAL A CA 1
ATOM 892 C C . VAL A 1 108 ? 12.056 -11.228 -11.718 1.00 88.06 108 VAL A C 1
ATOM 894 O O . VAL A 1 108 ? 11.274 -12.158 -11.897 1.00 88.06 108 VAL A O 1
ATOM 897 N N . ILE A 1 109 ? 12.513 -10.887 -10.521 1.00 86.62 109 ILE A N 1
ATOM 898 C CA . ILE A 1 109 ? 11.993 -11.422 -9.268 1.00 86.62 109 ILE A CA 1
ATOM 899 C C . ILE A 1 109 ? 11.019 -10.363 -8.729 1.00 86.62 109 ILE A C 1
ATOM 901 O O . ILE A 1 109 ? 11.406 -9.193 -8.653 1.00 86.62 109 ILE A O 1
ATOM 905 N N . PRO A 1 110 ? 9.764 -10.732 -8.409 1.00 82.12 110 PRO A N 1
ATOM 906 C CA . PRO A 1 110 ? 8.802 -9.802 -7.820 1.00 82.12 110 PRO A CA 1
ATOM 907 C C . PRO A 1 110 ? 9.334 -9.243 -6.494 1.00 82.12 110 PRO A C 1
ATOM 909 O O . PRO A 1 110 ? 10.226 -9.854 -5.901 1.00 82.12 110 PRO A O 1
ATOM 912 N N . PRO A 1 111 ? 8.795 -8.114 -6.006 1.00 79.19 111 PRO A N 1
ATOM 913 C CA . PRO A 1 111 ? 9.163 -7.649 -4.677 1.00 79.19 111 PRO A CA 1
ATOM 914 C C . PRO A 1 111 ? 8.830 -8.740 -3.649 1.00 79.19 111 PRO A C 1
ATOM 916 O O . PRO A 1 111 ? 7.827 -9.449 -3.798 1.00 79.19 111 PRO A O 1
ATOM 919 N N . ASP A 1 112 ? 9.662 -8.880 -2.614 1.00 68.88 112 ASP A N 1
ATOM 920 C CA . ASP A 1 112 ? 9.282 -9.672 -1.444 1.00 68.88 112 ASP A CA 1
ATOM 921 C C . ASP A 1 112 ? 7.948 -9.119 -0.919 1.00 68.88 112 ASP A C 1
ATOM 923 O O . ASP A 1 112 ? 7.785 -7.897 -0.844 1.00 68.88 112 ASP A O 1
ATOM 927 N N . TYR A 1 113 ? 6.987 -10.005 -0.616 1.00 67.19 113 TYR A N 1
ATOM 928 C CA . TYR A 1 113 ? 5.659 -9.608 -0.135 1.00 67.19 113 TYR A CA 1
ATOM 929 C C . TYR A 1 113 ? 5.794 -8.523 0.933 1.00 67.19 113 TYR A C 1
ATOM 931 O O . TYR A 1 113 ? 6.496 -8.703 1.930 1.00 67.19 113 TYR A O 1
ATOM 939 N N . VAL A 1 114 ? 5.178 -7.377 0.663 1.00 61.28 114 VAL A N 1
ATOM 940 C CA . VAL A 1 114 ? 5.474 -6.138 1.367 1.00 61.28 114 VAL A CA 1
ATOM 941 C C . VAL A 1 114 ? 4.918 -6.202 2.776 1.00 61.28 114 VAL A C 1
ATOM 943 O O . VAL A 1 114 ? 3.709 -6.116 2.988 1.00 61.28 114 VAL A O 1
ATOM 946 N N . ASP A 1 115 ? 5.820 -6.274 3.747 1.00 71.69 115 ASP A N 1
ATOM 947 C CA . ASP A 1 115 ? 5.490 -5.978 5.133 1.00 71.69 115 ASP A CA 1
ATOM 948 C C . ASP A 1 115 ? 5.257 -4.466 5.256 1.00 71.69 115 ASP A C 1
ATOM 950 O O . ASP A 1 115 ? 6.124 -3.670 4.881 1.00 71.69 115 ASP A O 1
ATOM 954 N N . LEU A 1 116 ? 4.114 -4.055 5.821 1.00 70.44 116 LEU A N 1
ATOM 955 C CA . LEU A 1 116 ? 3.784 -2.637 6.020 1.00 70.44 116 LEU A CA 1
ATOM 956 C C . LEU A 1 116 ? 4.894 -1.866 6.747 1.00 70.44 116 LEU A C 1
ATOM 958 O O . LEU A 1 116 ? 5.064 -0.679 6.496 1.00 70.44 116 LEU A O 1
ATOM 962 N N . ASP A 1 117 ? 5.668 -2.519 7.604 1.00 70.38 117 ASP A N 1
ATOM 963 C CA . ASP A 1 117 ? 6.753 -1.894 8.356 1.00 70.38 117 ASP A CA 1
ATOM 964 C C . ASP A 1 117 ? 7.891 -1.355 7.482 1.00 70.38 117 ASP A C 1
ATOM 966 O O . ASP A 1 117 ? 8.483 -0.328 7.821 1.00 70.38 117 ASP A O 1
ATOM 970 N N . VAL A 1 118 ? 8.214 -2.031 6.372 1.00 68.75 118 VAL A N 1
ATOM 971 C CA . VAL A 1 118 ? 9.396 -1.679 5.572 1.00 68.75 118 VAL A CA 1
ATOM 972 C C . VAL A 1 118 ? 9.182 -0.351 4.848 1.00 68.75 118 VAL A C 1
ATOM 974 O O . VAL A 1 118 ? 10.000 0.544 5.035 1.00 68.75 118 VAL A O 1
ATOM 977 N N . PRO A 1 119 ? 8.090 -0.127 4.096 1.00 75.06 119 PRO A N 1
ATOM 978 C CA . PRO A 1 119 ? 7.847 1.184 3.499 1.00 75.06 119 PRO A CA 1
ATOM 979 C C . PRO A 1 119 ? 7.455 2.231 4.548 1.00 75.06 119 PRO A C 1
ATOM 981 O O . PRO A 1 119 ? 7.738 3.415 4.369 1.00 75.06 119 PRO A O 1
ATOM 984 N N . TRP A 1 120 ? 6.866 1.815 5.676 1.00 80.00 120 TRP A N 1
ATOM 985 C CA . TRP A 1 120 ? 6.482 2.728 6.751 1.00 80.00 120 TRP A CA 1
ATOM 986 C C . TRP A 1 120 ? 7.664 3.487 7.360 1.00 80.00 120 TRP A C 1
ATOM 988 O O . TRP A 1 120 ? 7.502 4.645 7.741 1.00 80.00 120 TRP A O 1
ATOM 998 N N . GLN A 1 121 ? 8.863 2.893 7.406 1.00 78.31 121 GLN A N 1
ATOM 999 C CA . GLN A 1 121 ? 10.054 3.557 7.956 1.00 78.31 121 GLN A CA 1
ATOM 1000 C C . GLN A 1 121 ? 10.350 4.907 7.280 1.00 78.31 121 GLN A C 1
ATOM 1002 O O . GLN A 1 121 ? 10.768 5.855 7.943 1.00 78.31 121 GLN A O 1
ATOM 1007 N N . PHE A 1 122 ? 10.071 5.001 5.980 1.00 80.69 122 PHE A N 1
ATOM 1008 C CA . PHE A 1 122 ? 10.267 6.201 5.172 1.00 80.69 122 PHE A CA 1
ATOM 1009 C C . PHE A 1 122 ? 9.076 7.154 5.242 1.00 80.69 122 PHE A C 1
ATOM 1011 O O . PHE A 1 122 ? 9.233 8.366 5.157 1.00 80.69 122 PHE A O 1
ATOM 1018 N N . LEU A 1 123 ? 7.872 6.613 5.427 1.00 86.56 123 LEU A N 1
ATOM 1019 C CA . LEU A 1 123 ? 6.641 7.396 5.502 1.00 86.56 123 LEU A CA 1
ATOM 1020 C C . LEU A 1 123 ? 6.416 8.019 6.871 1.00 86.56 123 LEU A C 1
ATOM 1022 O O . LEU A 1 123 ? 5.731 9.030 6.974 1.00 86.56 123 LEU A O 1
ATOM 1026 N N . ARG A 1 124 ? 6.963 7.428 7.932 1.00 86.31 124 ARG A N 1
ATOM 1027 C CA . ARG A 1 124 ? 6.757 7.863 9.315 1.00 86.31 124 ARG A CA 1
ATOM 1028 C C . ARG A 1 124 ? 6.999 9.370 9.522 1.00 86.31 124 ARG A C 1
ATOM 1030 O O . ARG A 1 124 ? 6.145 9.992 10.154 1.00 86.31 124 ARG A O 1
ATOM 1037 N N . PRO A 1 125 ? 8.097 9.986 9.031 1.00 87.88 125 PRO A N 1
ATOM 1038 C CA . PRO A 1 125 ? 8.312 11.428 9.178 1.00 87.88 125 PRO A CA 1
ATOM 1039 C C . PRO A 1 125 ? 7.234 12.285 8.498 1.00 87.88 125 PRO A C 1
ATOM 1041 O O . PRO A 1 125 ? 6.987 13.397 8.952 1.00 87.88 125 PRO A O 1
ATOM 1044 N N . ILE A 1 126 ? 6.586 11.748 7.459 1.00 91.81 126 ILE A N 1
ATOM 1045 C CA . ILE A 1 126 ? 5.580 12.415 6.621 1.00 91.81 126 ILE A CA 1
ATOM 1046 C C . ILE A 1 126 ? 4.164 12.224 7.200 1.00 91.81 126 ILE A C 1
ATOM 1048 O O . ILE A 1 126 ? 3.345 13.142 7.266 1.00 91.81 126 ILE A O 1
ATOM 1052 N N . MET A 1 127 ? 3.854 10.999 7.625 1.00 91.12 127 MET A N 1
ATOM 1053 C CA . MET A 1 127 ? 2.501 10.555 7.971 1.00 91.12 127 MET A CA 1
ATOM 1054 C C . MET A 1 127 ? 2.220 10.606 9.481 1.00 91.12 127 MET A C 1
ATOM 1056 O O . MET A 1 127 ? 1.059 10.662 9.896 1.00 91.12 127 MET A O 1
ATOM 1060 N N . GLY A 1 128 ? 3.264 10.626 10.318 1.00 90.50 128 GLY A N 1
ATOM 1061 C CA . GLY A 1 128 ? 3.139 10.515 11.773 1.00 90.50 128 GLY A CA 1
ATOM 1062 C C . GLY A 1 128 ? 2.625 9.139 12.206 1.00 90.50 128 GLY A C 1
ATOM 1063 O O . GLY A 1 128 ? 2.564 8.224 11.403 1.00 90.50 128 GLY A O 1
ATOM 1064 N N . LEU A 1 129 ? 2.258 8.957 13.475 1.00 91.19 129 LEU A N 1
ATOM 1065 C CA . LEU A 1 129 ? 1.823 7.649 13.987 1.00 91.19 129 LEU A CA 1
ATOM 1066 C C . LEU A 1 129 ? 0.377 7.282 13.601 1.00 91.19 129 LEU A C 1
ATOM 1068 O O . LEU A 1 129 ? -0.491 8.157 13.657 1.00 91.19 129 LEU A O 1
ATOM 1072 N N . PRO A 1 130 ? 0.087 6.000 13.282 1.00 92.75 130 PRO A N 1
ATOM 1073 C CA . PRO A 1 130 ? -1.286 5.517 13.162 1.00 92.75 130 PRO A CA 1
ATOM 1074 C C . PRO A 1 130 ? -1.997 5.545 14.516 1.00 92.75 130 PRO A C 1
ATOM 1076 O O . PRO A 1 130 ? -1.360 5.523 15.566 1.00 92.75 130 PRO A O 1
ATOM 1079 N N . GLU A 1 131 ? -3.323 5.504 14.481 1.00 93.44 131 GLU A N 1
ATOM 1080 C CA . GLU A 1 131 ? -4.176 5.246 15.647 1.00 93.44 131 GLU A CA 1
ATOM 1081 C C . GLU A 1 131 ? -4.594 3.775 15.706 1.00 93.44 131 GLU A C 1
ATOM 1083 O O . GLU A 1 131 ? -4.620 3.167 16.776 1.00 93.44 131 GLU A O 1
ATOM 1088 N N . GLY A 1 132 ? -4.891 3.191 14.544 1.00 92.69 132 GLY A N 1
ATOM 1089 C CA . GLY A 1 132 ? -5.390 1.831 14.422 1.00 92.69 132 GLY A CA 1
ATOM 1090 C C . GLY A 1 132 ? -4.708 1.061 13.303 1.00 92.69 132 GLY A C 1
ATOM 1091 O O . GLY A 1 132 ? -4.189 1.631 12.343 1.00 92.69 132 GLY A O 1
ATOM 1092 N N . GLY A 1 133 ? -4.714 -0.257 13.442 1.00 91.94 133 GLY A N 1
ATOM 1093 C CA . GLY A 1 133 ? -4.266 -1.180 12.417 1.00 91.94 133 GLY A CA 1
ATOM 1094 C C . GLY A 1 133 ? -5.039 -2.485 12.477 1.00 91.94 133 GLY A C 1
ATOM 1095 O O . GLY A 1 133 ? -5.646 -2.828 13.494 1.00 91.9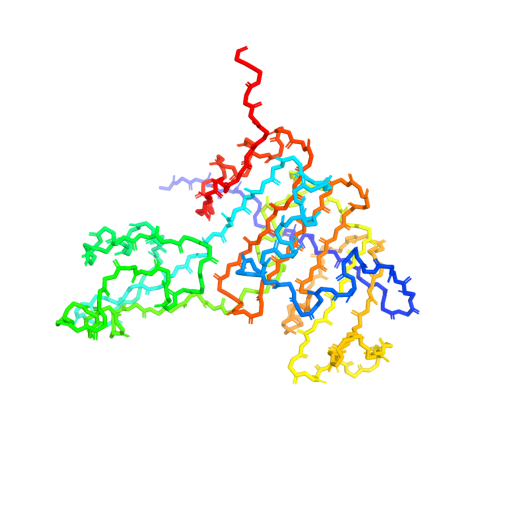4 133 GLY A O 1
ATOM 1096 N N . TYR A 1 134 ? -5.027 -3.228 11.380 1.00 89.50 134 TYR A N 1
ATOM 1097 C CA . TYR A 1 134 ? -5.486 -4.608 11.378 1.00 89.50 134 TYR A CA 1
ATOM 1098 C C . TYR A 1 134 ? -4.568 -5.485 10.544 1.00 89.50 134 TYR A C 1
ATOM 1100 O O . TYR A 1 134 ? -3.864 -5.012 9.646 1.00 89.50 134 TYR A O 1
ATOM 1108 N N . ILE A 1 135 ? -4.616 -6.778 10.850 1.00 86.25 135 ILE A N 1
ATOM 1109 C CA . ILE A 1 135 ? -3.833 -7.813 10.185 1.00 86.25 135 ILE A CA 1
ATOM 1110 C C . ILE A 1 135 ? -4.764 -8.872 9.599 1.00 86.25 135 ILE A C 1
ATOM 1112 O O . ILE A 1 135 ? -5.677 -9.347 10.284 1.00 86.25 135 ILE A O 1
ATOM 1116 N N . ILE A 1 136 ? -4.522 -9.223 8.340 1.00 82.25 136 ILE A N 1
ATOM 1117 C CA . ILE A 1 136 ? -5.064 -10.395 7.655 1.00 82.25 136 ILE A CA 1
ATOM 1118 C C . ILE A 1 136 ? -3.862 -11.212 7.189 1.00 82.25 136 ILE A C 1
ATOM 1120 O O . ILE A 1 136 ? -3.271 -10.928 6.156 1.00 82.25 136 ILE A O 1
ATOM 1124 N N . ASP A 1 137 ? -3.491 -12.217 7.970 1.00 69.94 137 ASP A N 1
ATOM 1125 C CA . ASP A 1 137 ? -2.619 -13.300 7.501 1.00 69.94 137 ASP A CA 1
ATOM 1126 C C . ASP A 1 137 ? -3.525 -14.431 6.987 1.00 69.94 137 ASP A C 1
ATOM 1128 O O . ASP A 1 137 ? -4.666 -14.494 7.451 1.00 69.94 137 ASP A O 1
ATOM 1132 N N . GLU A 1 138 ? -3.063 -15.281 6.059 1.00 62.81 138 GLU A N 1
ATOM 1133 C CA . GLU A 1 138 ? -3.773 -16.329 5.282 1.00 62.81 138 GLU A CA 1
ATOM 1134 C C . GLU A 1 138 ? -4.568 -17.349 6.146 1.00 62.81 138 GLU A C 1
ATOM 1136 O O . GLU A 1 138 ? -4.363 -18.559 6.122 1.00 62.81 138 GLU A O 1
ATOM 1141 N N . GLY A 1 139 ? -5.495 -16.878 6.974 1.00 55.81 139 GLY A N 1
ATOM 1142 C CA . GLY A 1 139 ? -6.135 -17.609 8.061 1.00 55.81 139 GLY A CA 1
ATOM 1143 C C . GLY A 1 139 ? -5.327 -17.698 9.368 1.00 55.81 139 GLY A C 1
ATOM 1144 O O . GLY A 1 139 ? -5.948 -17.937 10.418 1.00 55.81 139 GLY A O 1
ATOM 1145 N N . GLU A 1 140 ? -4.007 -17.474 9.355 1.00 62.84 140 GLU A N 1
ATOM 1146 C CA . GLU A 1 140 ? -3.104 -17.708 10.496 1.00 62.84 140 GLU A CA 1
ATOM 1147 C C . GLU A 1 140 ? -2.691 -16.430 11.231 1.00 62.84 140 GLU A C 1
ATOM 1149 O O . GLU A 1 140 ? -1.569 -15.951 11.166 1.00 62.84 140 GLU A O 1
ATOM 1154 N N . ILE A 1 141 ? -3.606 -15.901 12.033 1.00 72.00 141 ILE A N 1
ATOM 1155 C CA . ILE A 1 141 ? -3.266 -14.834 12.974 1.00 72.00 141 ILE A CA 1
ATOM 1156 C C . ILE A 1 141 ? -2.283 -15.365 14.039 1.00 72.00 141 ILE A C 1
ATOM 1158 O O . ILE A 1 141 ? -2.507 -16.469 14.555 1.00 72.00 141 ILE A O 1
ATOM 1162 N N . PRO A 1 142 ? -1.252 -14.586 14.437 1.00 70.50 142 PRO A N 1
ATOM 1163 C CA . PRO A 1 142 ? -0.337 -14.936 15.516 1.00 70.50 142 PRO A CA 1
ATOM 1164 C C . PRO A 1 142 ? -1.042 -15.483 16.752 1.00 70.50 142 PRO A C 1
ATOM 1166 O O . PRO A 1 142 ? -2.066 -14.973 17.206 1.00 70.50 142 PRO A O 1
ATOM 1169 N N . LYS A 1 143 ? -0.470 -16.529 17.349 1.00 70.69 143 LYS A N 1
ATOM 1170 C CA . LYS A 1 143 ? -1.001 -17.079 18.599 1.00 70.69 143 LYS A CA 1
ATOM 1171 C C . LYS A 1 143 ? -0.948 -16.017 19.700 1.00 70.69 143 LYS A C 1
ATOM 1173 O O . LYS A 1 143 ? 0.087 -15.393 19.901 1.00 70.69 143 LYS A O 1
ATOM 1178 N N . GLY A 1 144 ? -2.039 -15.889 20.454 1.00 74.94 144 GLY A N 1
ATOM 1179 C CA . GLY A 1 144 ? -2.110 -15.012 21.625 1.00 74.94 144 GLY A CA 1
ATOM 1180 C C . GLY A 1 144 ? -2.681 -13.616 21.371 1.00 74.94 144 GLY A C 1
ATOM 1181 O O . GLY A 1 144 ? -2.762 -12.852 22.325 1.00 74.94 144 GLY A O 1
ATOM 1182 N N . VAL A 1 145 ? -3.111 -13.290 20.147 1.00 80.88 145 VAL A N 1
ATOM 1183 C CA . VAL A 1 145 ? -3.887 -12.067 19.876 1.00 80.88 145 VAL A CA 1
ATOM 1184 C C . VAL A 1 145 ? -5.378 -12.379 19.723 1.00 80.88 145 VAL A C 1
ATOM 1186 O O . VAL A 1 145 ? -5.760 -13.495 19.354 1.00 80.88 145 VAL A O 1
ATOM 1189 N N . ASN A 1 146 ? -6.228 -11.390 19.995 1.00 82.00 146 ASN A N 1
ATOM 1190 C CA . ASN A 1 146 ? -7.673 -11.524 19.836 1.00 82.00 146 ASN A CA 1
ATOM 1191 C C . ASN A 1 146 ? -8.042 -11.587 18.346 1.00 82.00 146 ASN A C 1
ATOM 1193 O O . ASN A 1 146 ? -7.849 -10.632 17.596 1.00 82.00 146 ASN A O 1
ATOM 1197 N N . LYS A 1 147 ? -8.574 -12.738 17.920 1.00 84.94 147 LYS A N 1
ATOM 1198 C CA . LYS A 1 147 ? -9.015 -13.009 16.546 1.00 84.94 147 LYS A CA 1
ATOM 1199 C C . LYS A 1 147 ? -10.534 -12.947 16.447 1.00 84.94 147 LYS A C 1
ATOM 1201 O O . LYS A 1 147 ? -11.234 -13.547 17.262 1.00 84.94 147 LYS A O 1
ATOM 1206 N N . ARG A 1 148 ? -11.034 -12.347 15.366 1.00 86.94 148 ARG A N 1
ATOM 1207 C CA . ARG A 1 148 ? -12.442 -12.421 14.952 1.00 86.94 148 ARG A CA 1
ATOM 1208 C C . ARG A 1 148 ? -12.574 -12.680 13.454 1.00 86.94 148 ARG A C 1
ATOM 1210 O O . ARG A 1 148 ? -11.587 -12.654 12.724 1.00 86.94 148 ARG A O 1
ATOM 1217 N N . ILE A 1 149 ? -13.796 -12.963 13.011 1.00 88.12 149 ILE A N 1
ATOM 1218 C CA . ILE A 1 149 ? -14.118 -13.138 11.592 1.00 88.12 149 ILE A CA 1
ATOM 1219 C C . ILE A 1 149 ? -14.860 -11.900 11.092 1.00 88.12 149 ILE A C 1
ATOM 1221 O O . ILE A 1 149 ? -15.887 -11.539 11.662 1.00 88.12 149 ILE A O 1
ATOM 1225 N N . VAL A 1 150 ? -14.358 -11.283 10.024 1.00 88.69 150 VAL A N 1
ATOM 1226 C CA . VAL A 1 150 ? -14.996 -10.159 9.320 1.00 88.69 150 VAL A CA 1
ATOM 1227 C C . VAL A 1 150 ? -15.057 -10.521 7.842 1.00 88.69 150 VAL A C 1
ATOM 1229 O O . VAL A 1 150 ? -14.026 -10.800 7.242 1.00 88.69 150 VAL A O 1
ATOM 1232 N N . ASN A 1 151 ? -16.255 -10.593 7.259 1.00 88.06 151 ASN A N 1
ATOM 1233 C CA . ASN A 1 151 ? -16.456 -10.970 5.851 1.00 88.06 151 ASN A CA 1
ATOM 1234 C C . ASN A 1 151 ? -15.746 -12.263 5.410 1.00 88.06 151 ASN A C 1
ATOM 1236 O O . ASN A 1 151 ? -15.251 -12.373 4.293 1.00 88.06 151 ASN A O 1
ATOM 1240 N N . GLY A 1 152 ? -15.687 -13.256 6.300 1.00 87.44 152 GLY A N 1
ATOM 1241 C CA . GLY A 1 152 ? -15.007 -14.529 6.038 1.00 87.44 152 GLY A CA 1
ATOM 1242 C C . GLY A 1 152 ? -13.492 -14.503 6.262 1.00 87.44 152 GLY A C 1
ATOM 1243 O O . GLY A 1 152 ? -12.872 -15.563 6.242 1.00 87.44 152 GLY A O 1
ATOM 1244 N N . TRP A 1 153 ? -12.908 -13.342 6.564 1.00 87.75 153 TRP A N 1
ATOM 1245 C CA . TRP A 1 153 ? -11.489 -13.187 6.872 1.00 87.75 153 TRP A CA 1
ATOM 1246 C C . TRP A 1 153 ? -11.232 -13.264 8.366 1.00 87.75 153 TRP A C 1
ATOM 1248 O O . TRP A 1 153 ? -11.941 -12.665 9.174 1.00 87.75 153 TRP A O 1
ATOM 1258 N N . ALA A 1 154 ? -10.181 -13.989 8.734 1.00 87.31 154 ALA A N 1
ATOM 1259 C CA . ALA A 1 154 ?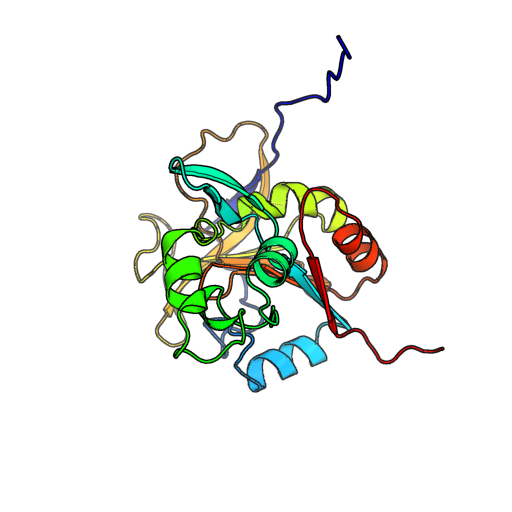 -9.606 -13.905 10.062 1.00 87.31 154 ALA A CA 1
ATOM 1260 C C . ALA A 1 154 ? -8.911 -12.549 10.217 1.00 87.31 154 ALA A C 1
ATOM 1262 O O . ALA A 1 154 ? -7.939 -12.291 9.515 1.00 87.31 154 ALA A O 1
ATOM 1263 N N . VAL A 1 155 ? -9.376 -11.722 11.155 1.00 89.12 155 VAL A N 1
ATOM 1264 C CA . VAL A 1 155 ? -8.790 -10.404 11.432 1.00 89.12 155 VAL A CA 1
ATOM 1265 C C . VAL A 1 155 ? -8.414 -10.260 12.904 1.00 89.12 155 VAL A C 1
ATOM 1267 O O . VAL A 1 155 ? -9.162 -10.695 13.787 1.00 89.12 155 VAL A O 1
ATOM 1270 N N . ALA A 1 156 ? -7.277 -9.613 13.162 1.00 89.81 156 ALA A N 1
ATOM 1271 C CA . ALA A 1 156 ? -6.929 -9.059 14.466 1.00 89.81 156 ALA A CA 1
ATOM 1272 C C . ALA A 1 156 ? -6.650 -7.567 14.301 1.00 89.81 156 ALA A C 1
ATOM 1274 O O . ALA A 1 156 ? -5.943 -7.151 13.385 1.00 89.81 156 ALA A O 1
ATOM 1275 N N . THR A 1 157 ? -7.254 -6.766 15.168 1.00 91.75 157 THR A N 1
ATOM 1276 C CA . THR A 1 157 ? -7.109 -5.309 15.177 1.00 91.75 157 THR A CA 1
ATOM 1277 C C . THR A 1 157 ? -6.194 -4.896 16.315 1.00 91.75 157 THR A C 1
ATOM 1279 O O . THR A 1 157 ? -6.202 -5.548 17.359 1.00 91.75 157 THR A O 1
ATOM 1282 N N . ALA A 1 158 ? -5.458 -3.808 16.142 1.00 89.56 158 ALA A N 1
ATOM 1283 C CA . ALA A 1 158 ? -4.596 -3.263 17.174 1.00 89.56 158 ALA A CA 1
ATOM 1284 C C . ALA A 1 158 ? -4.700 -1.746 17.257 1.00 89.56 158 ALA A C 1
ATOM 1286 O O . ALA A 1 158 ? -4.826 -1.059 16.241 1.00 89.56 158 ALA A O 1
ATOM 1287 N N . PHE A 1 159 ? -4.576 -1.240 18.479 1.00 91.50 159 PHE A N 1
ATOM 1288 C CA . PHE A 1 159 ? -4.358 0.174 18.743 1.00 91.50 159 PHE A CA 1
ATOM 1289 C C . PHE A 1 159 ? -2.855 0.472 18.778 1.00 91.50 159 PHE A C 1
ATOM 1291 O O . PHE A 1 159 ? -2.068 -0.297 19.342 1.00 91.50 159 PHE A O 1
ATOM 1298 N N . CYS A 1 160 ? -2.443 1.586 18.180 1.00 90.06 160 CYS A N 1
ATOM 1299 C CA . CYS A 1 160 ? -1.057 2.037 18.232 1.00 90.06 160 CYS A CA 1
ATOM 1300 C C . CYS A 1 160 ? -0.775 2.727 19.576 1.00 90.06 160 CYS A C 1
ATOM 1302 O O . CYS A 1 160 ? -1.450 3.678 19.955 1.00 90.06 160 CYS A O 1
ATOM 1304 N N . THR A 1 161 ? 0.232 2.260 20.311 1.00 90.19 161 THR A N 1
ATOM 1305 C CA . THR A 1 161 ? 0.532 2.722 21.683 1.00 90.19 161 THR A CA 1
ATOM 1306 C C . THR A 1 161 ? 1.800 3.565 21.795 1.00 90.19 161 THR A C 1
ATOM 1308 O O . THR A 1 161 ? 2.096 4.089 22.868 1.00 90.19 161 THR A O 1
ATOM 1311 N N . GLY A 1 162 ? 2.550 3.720 20.704 1.00 87.75 162 GLY A N 1
ATOM 1312 C CA . GLY A 1 162 ? 3.795 4.480 20.677 1.00 87.75 162 GLY A CA 1
ATOM 1313 C C . GLY A 1 162 ? 4.833 3.850 19.760 1.00 87.75 162 GLY A C 1
ATOM 1314 O O . GLY A 1 162 ? 4.501 3.113 18.835 1.00 87.75 162 GLY A O 1
ATOM 1315 N N . GLU A 1 163 ? 6.102 4.131 20.038 1.00 86.00 163 GLU A N 1
ATOM 1316 C CA . GLU A 1 163 ? 7.247 3.700 19.236 1.00 86.00 163 GLU A CA 1
ATOM 1317 C C . GLU A 1 163 ? 8.335 3.114 20.126 1.00 86.00 163 GLU A C 1
ATOM 1319 O O . GLU A 1 163 ? 8.516 3.543 21.269 1.00 86.00 163 GLU A O 1
ATOM 1324 N N . ARG A 1 164 ? 9.096 2.161 19.589 1.00 78.69 164 ARG A N 1
ATOM 1325 C CA . ARG A 1 164 ? 10.270 1.594 20.263 1.00 78.69 164 ARG A CA 1
ATOM 1326 C C . ARG A 1 164 ? 11.494 1.616 19.354 1.00 78.69 164 ARG A C 1
ATOM 1328 O O . ARG A 1 164 ? 11.360 1.420 18.152 1.00 78.69 164 ARG A O 1
ATOM 1335 N N . MET A 1 165 ? 12.660 1.850 19.962 1.00 67.94 165 MET A N 1
ATOM 1336 C CA . MET A 1 165 ? 13.971 1.931 19.295 1.00 67.94 165 MET A CA 1
ATOM 1337 C C . MET A 1 165 ? 14.582 0.554 19.025 1.00 67.94 165 MET A C 1
ATOM 1339 O O . MET A 1 165 ? 15.174 0.337 17.974 1.00 67.94 165 MET A O 1
ATOM 1343 N N . ASP A 1 166 ? 14.401 -0.378 19.963 1.00 56.91 166 ASP A N 1
ATOM 1344 C CA . ASP A 1 166 ? 14.935 -1.731 19.871 1.00 56.91 166 ASP A CA 1
ATOM 1345 C C . ASP A 1 166 ? 13.836 -2.686 19.435 1.00 56.91 166 ASP A C 1
ATOM 1347 O O . ASP A 1 166 ? 12.942 -3.069 20.199 1.00 56.91 166 ASP A O 1
ATOM 1351 N N . VAL A 1 167 ? 13.918 -3.086 18.176 1.00 50.44 167 VAL A N 1
ATOM 1352 C CA . VAL A 1 167 ? 13.165 -4.219 17.670 1.00 50.44 167 VAL A CA 1
ATOM 1353 C C . VAL A 1 167 ? 14.183 -5.307 17.405 1.00 50.44 167 VAL A C 1
ATOM 1355 O O . VAL A 1 167 ? 14.914 -5.259 16.418 1.00 50.44 167 VAL A O 1
ATOM 1358 N N . GLU A 1 168 ? 14.218 -6.335 18.260 1.00 45.25 168 GLU A N 1
ATOM 1359 C CA . GLU A 1 168 ? 14.585 -7.644 17.725 1.00 45.25 168 GLU A CA 1
ATOM 1360 C C . GLU A 1 168 ? 13.674 -7.828 16.517 1.00 45.25 168 GLU A C 1
ATOM 1362 O O . GLU A 1 168 ? 12.454 -7.823 16.714 1.00 45.25 168 GLU A O 1
ATOM 1367 N N . LYS A 1 169 ? 14.245 -7.897 15.299 1.00 44.12 169 LYS A N 1
ATOM 1368 C CA . LYS A 1 169 ? 13.542 -8.233 14.050 1.00 44.12 169 LYS A CA 1
ATOM 1369 C C . LYS A 1 169 ? 12.881 -9.598 14.242 1.00 44.12 169 LYS A C 1
ATOM 1371 O O . LYS A 1 169 ? 13.361 -10.641 13.803 1.00 44.12 169 LYS A O 1
ATOM 1376 N N . THR A 1 170 ? 11.794 -9.598 14.989 1.00 40.12 170 THR A N 1
ATOM 1377 C CA . THR A 1 170 ? 10.997 -10.743 15.365 1.00 40.12 170 THR A CA 1
ATOM 1378 C C . THR A 1 170 ? 10.074 -10.909 14.185 1.00 40.12 170 THR A C 1
ATOM 1380 O O . THR A 1 170 ? 9.010 -10.325 14.137 1.00 40.12 170 THR A O 1
ATOM 1383 N N . ARG A 1 171 ? 10.615 -11.595 13.171 1.00 44.28 171 ARG A N 1
ATOM 1384 C CA . ARG A 1 171 ? 9.942 -12.213 12.022 1.00 44.28 171 ARG A CA 1
ATOM 1385 C C . ARG A 1 171 ? 8.560 -11.635 11.680 1.00 44.28 171 ARG A C 1
ATOM 1387 O O . ARG A 1 171 ? 7.607 -11.969 12.370 1.00 44.28 171 ARG A O 1
ATOM 1394 N N . ARG A 1 172 ? 8.487 -10.956 10.523 1.00 49.25 172 ARG A N 1
ATOM 1395 C CA . ARG A 1 172 ? 7.268 -10.527 9.811 1.00 49.25 172 ARG A CA 1
ATOM 1396 C C . ARG A 1 172 ? 6.360 -9.687 10.704 1.00 49.25 172 ARG A C 1
ATOM 1398 O O . ARG A 1 172 ? 5.573 -10.228 11.473 1.00 49.25 172 ARG A O 1
ATOM 1405 N N . THR A 1 173 ? 6.475 -8.367 10.645 1.00 53.16 173 THR A N 1
ATOM 1406 C CA . THR A 1 173 ? 5.501 -7.524 11.343 1.00 53.16 173 THR A CA 1
ATOM 1407 C C . THR A 1 173 ? 4.235 -7.456 10.501 1.00 53.16 173 THR A C 1
ATOM 1409 O O . THR A 1 173 ? 4.232 -6.942 9.388 1.00 53.16 173 THR A O 1
ATOM 1412 N N . LEU A 1 174 ? 3.159 -8.023 11.035 1.00 60.56 174 LEU A N 1
ATOM 1413 C CA . LEU A 1 174 ? 2.021 -8.509 10.253 1.00 60.56 174 LEU A CA 1
ATOM 1414 C C . LEU A 1 174 ? 0.949 -7.471 9.913 1.00 60.56 174 LEU A C 1
ATOM 1416 O O . LEU A 1 174 ? -0.183 -7.862 9.670 1.00 60.56 174 LEU A O 1
ATOM 1420 N N . THR A 1 175 ? 1.206 -6.167 9.912 1.00 64.38 175 THR A N 1
ATOM 1421 C CA . THR A 1 175 ? 0.086 -5.234 9.689 1.00 64.38 175 THR A CA 1
ATOM 1422 C C . THR A 1 175 ? -0.327 -5.203 8.214 1.00 64.38 175 THR A C 1
ATOM 1424 O O . THR A 1 175 ? 0.545 -5.143 7.366 1.00 64.38 175 THR A O 1
ATOM 1427 N N . THR A 1 176 ? -1.626 -5.250 7.882 1.00 80.44 176 THR A N 1
ATOM 1428 C CA . THR A 1 176 ? -2.137 -5.234 6.484 1.00 80.44 176 THR A CA 1
ATOM 1429 C C . THR A 1 176 ? -2.877 -3.951 6.109 1.00 80.44 176 THR A C 1
ATOM 1431 O O . THR A 1 176 ? -2.954 -3.592 4.937 1.00 80.44 176 THR A O 1
ATOM 1434 N N . ALA A 1 177 ? -3.354 -3.200 7.100 1.00 90.81 177 ALA A N 1
ATOM 1435 C CA . ALA A 1 177 ? -3.616 -1.772 6.958 1.00 90.81 177 ALA A CA 1
ATOM 1436 C C . ALA A 1 177 ? -3.373 -1.072 8.293 1.00 90.81 177 ALA A C 1
ATOM 1438 O O . ALA A 1 177 ? -3.678 -1.637 9.344 1.00 90.81 177 ALA A O 1
ATOM 1439 N N . CYS A 1 178 ? -2.893 0.164 8.261 1.00 92.38 178 CYS A N 1
ATOM 1440 C CA . CYS A 1 178 ? -2.964 1.077 9.391 1.00 92.38 178 CYS A CA 1
ATOM 1441 C C . CYS A 1 178 ? -3.495 2.438 8.950 1.00 92.38 178 CYS A C 1
ATOM 1443 O O . CYS A 1 178 ? -3.457 2.801 7.774 1.00 92.38 178 CYS A O 1
ATOM 1445 N N . TRP A 1 179 ? -4.068 3.172 9.892 1.00 95.00 179 TRP A N 1
ATOM 1446 C CA . TRP A 1 179 ? -4.697 4.451 9.611 1.00 95.00 179 TRP A CA 1
ATOM 1447 C C . TRP A 1 179 ? -4.623 5.370 10.815 1.00 95.00 179 TRP A C 1
ATOM 1449 O O . TRP A 1 179 ? -4.512 4.941 11.968 1.00 95.00 179 TRP A O 1
ATOM 1459 N N . LYS A 1 180 ? -4.768 6.654 10.516 1.00 94.50 180 LYS A N 1
ATOM 1460 C CA . LYS A 1 180 ? -5.122 7.692 11.472 1.00 94.50 180 LYS A CA 1
ATOM 1461 C C . LYS A 1 180 ? -6.515 8.194 11.109 1.00 94.50 180 LYS A C 1
ATOM 1463 O O . LYS A 1 180 ? -6.764 8.513 9.942 1.00 94.50 180 LYS A O 1
ATOM 1468 N N . ALA A 1 181 ? -7.448 8.174 12.062 1.00 89.94 181 ALA A N 1
ATOM 1469 C CA . ALA A 1 181 ? -8.866 8.359 11.777 1.00 89.94 181 ALA A CA 1
ATOM 1470 C C . ALA A 1 181 ? -9.125 9.682 11.049 1.00 89.94 181 ALA A C 1
ATOM 1472 O O . ALA A 1 181 ? -8.684 10.745 11.478 1.00 89.94 181 ALA A O 1
ATOM 1473 N N . ASN A 1 182 ? -9.873 9.607 9.944 1.00 86.12 182 ASN A N 1
ATOM 1474 C CA . ASN A 1 182 ? -10.221 10.736 9.072 1.00 86.12 182 ASN A CA 1
ATOM 1475 C C . ASN A 1 182 ? -9.030 11.482 8.427 1.00 86.12 182 ASN A C 1
ATOM 1477 O O . ASN A 1 182 ? -9.246 12.478 7.736 1.00 86.12 182 ASN A O 1
ATOM 1481 N N . GLU A 1 183 ? -7.788 11.024 8.608 1.00 93.69 183 GLU A N 1
ATOM 1482 C CA . GLU A 1 183 ? -6.599 11.691 8.065 1.00 93.69 183 GLU A CA 1
ATOM 1483 C C . GLU A 1 183 ? -6.011 10.920 6.889 1.00 93.69 183 GLU A C 1
ATOM 1485 O O . GLU A 1 183 ? -5.994 11.417 5.759 1.00 93.69 183 GLU A O 1
ATOM 1490 N N . TRP A 1 184 ? -5.569 9.691 7.141 1.00 96.38 184 TRP A N 1
ATOM 1491 C CA . TRP A 1 184 ? -4.926 8.864 6.133 1.00 96.38 184 TRP A CA 1
ATOM 1492 C C . TRP A 1 184 ? -5.140 7.378 6.390 1.00 96.38 184 TRP A C 1
ATOM 1494 O O . TRP A 1 184 ? -5.370 6.942 7.519 1.00 96.38 184 TRP A O 1
ATOM 1504 N N . LEU A 1 185 ? -5.039 6.604 5.317 1.00 96.12 185 LEU A N 1
ATOM 1505 C CA . LEU A 1 185 ? -5.066 5.149 5.310 1.00 96.12 185 LEU A CA 1
ATOM 1506 C C . LEU A 1 185 ? -3.863 4.641 4.514 1.00 96.12 185 LEU A C 1
ATOM 1508 O O . LEU A 1 185 ? -3.614 5.099 3.403 1.00 96.12 185 LEU A O 1
ATOM 1512 N N . TYR A 1 186 ? -3.151 3.673 5.073 1.00 94.38 186 TYR A N 1
ATOM 1513 C CA . TYR A 1 186 ? -1.994 3.008 4.486 1.00 94.38 186 TYR A CA 1
ATOM 1514 C C . TYR A 1 186 ? -2.240 1.501 4.512 1.00 94.38 186 TYR A C 1
ATOM 1516 O O . TYR A 1 186 ? -2.515 0.941 5.573 1.00 94.38 186 TYR A O 1
ATOM 1524 N N . PHE A 1 187 ? -2.198 0.833 3.362 1.00 92.31 187 PHE A N 1
ATOM 1525 C CA . PHE A 1 187 ? -2.498 -0.595 3.294 1.00 92.31 187 PHE A CA 1
ATOM 1526 C C . PHE A 1 187 ? -1.749 -1.319 2.183 1.00 92.31 187 PHE A C 1
ATOM 1528 O O . PHE A 1 187 ? -1.376 -0.734 1.166 1.00 92.31 187 PHE A O 1
ATOM 1535 N N . VAL A 1 188 ? -1.574 -2.621 2.383 1.00 89.31 188 VAL A N 1
ATOM 1536 C CA . VAL A 1 188 ? -1.029 -3.554 1.399 1.00 89.31 188 VAL A CA 1
ATOM 1537 C C . VAL A 1 188 ? -2.205 -4.393 0.898 1.00 89.31 188 VAL A C 1
ATOM 1539 O O . VAL A 1 188 ? -2.865 -5.051 1.708 1.00 89.31 188 VAL A O 1
ATOM 1542 N N . PRO A 1 189 ? -2.536 -4.343 -0.406 1.00 86.75 189 PRO A N 1
ATOM 1543 C CA . PRO A 1 189 ? -3.552 -5.212 -0.988 1.00 86.75 189 PRO A CA 1
ATOM 1544 C C . PRO A 1 189 ? -3.175 -6.688 -0.831 1.00 86.75 189 PRO A C 1
ATOM 1546 O O . PRO A 1 189 ? -2.009 -7.017 -0.635 1.00 86.75 189 PRO A O 1
ATOM 1549 N N . ILE A 1 190 ? -4.145 -7.589 -0.996 1.00 79.25 190 ILE A N 1
ATOM 1550 C CA . ILE A 1 190 ? -3.933 -9.036 -0.805 1.00 79.25 190 ILE A CA 1
ATOM 1551 C C . ILE A 1 190 ? -2.826 -9.635 -1.688 1.00 79.25 190 ILE A C 1
ATOM 1553 O O . ILE A 1 190 ? -2.229 -10.640 -1.321 1.00 79.25 190 ILE A O 1
ATOM 1557 N N . ASP A 1 191 ? -2.526 -9.023 -2.838 1.00 80.38 191 ASP A N 1
ATOM 1558 C CA . ASP A 1 191 ? -1.423 -9.467 -3.693 1.00 80.38 191 ASP A CA 1
ATOM 1559 C C . ASP A 1 191 ? -0.040 -9.217 -3.075 1.00 80.38 191 ASP A C 1
ATOM 1561 O O . ASP A 1 191 ? 0.937 -9.834 -3.489 1.00 80.38 191 ASP A O 1
ATOM 1565 N N . GLY A 1 192 ? 0.047 -8.325 -2.086 1.00 82.38 192 GLY A N 1
ATOM 1566 C CA . GLY A 1 192 ? 1.254 -8.069 -1.317 1.00 82.38 192 GLY A CA 1
ATOM 1567 C C . GLY A 1 192 ? 2.400 -7.456 -2.115 1.00 82.38 192 GLY A C 1
ATOM 1568 O O . GLY A 1 192 ? 3.517 -7.431 -1.618 1.00 82.38 192 GLY A O 1
ATOM 1569 N N . THR A 1 193 ? 2.171 -6.973 -3.340 1.00 86.38 193 THR A N 1
ATOM 1570 C CA . THR A 1 193 ? 3.259 -6.480 -4.203 1.00 86.38 193 THR A CA 1
ATOM 1571 C C . THR A 1 193 ? 3.424 -4.968 -4.183 1.00 86.38 193 THR A C 1
ATOM 1573 O O . THR A 1 193 ? 4.412 -4.456 -4.695 1.00 86.38 193 THR A O 1
ATOM 1576 N N . ARG A 1 194 ? 2.471 -4.234 -3.605 1.00 89.44 194 ARG A N 1
ATOM 1577 C CA . ARG A 1 194 ? 2.475 -2.769 -3.564 1.00 89.44 194 ARG A CA 1
ATOM 1578 C C . ARG A 1 194 ? 1.843 -2.246 -2.289 1.00 89.44 194 ARG A C 1
ATOM 1580 O O . ARG A 1 194 ? 1.153 -2.967 -1.574 1.00 89.44 194 ARG A O 1
ATOM 1587 N N . VAL A 1 195 ? 2.044 -0.960 -2.057 1.00 91.88 195 VAL A N 1
ATOM 1588 C CA . VAL A 1 195 ? 1.425 -0.226 -0.960 1.00 91.88 195 VAL A CA 1
ATOM 1589 C C . VAL A 1 195 ? 0.541 0.867 -1.520 1.00 91.88 195 VAL A C 1
ATOM 1591 O O . VAL A 1 195 ? 0.914 1.555 -2.470 1.00 91.88 195 VAL A O 1
ATOM 1594 N N . ILE A 1 196 ? -0.612 1.058 -0.895 1.00 94.56 196 ILE A N 1
ATOM 1595 C CA . ILE A 1 196 ? -1.555 2.113 -1.225 1.00 94.56 196 ILE A CA 1
ATOM 1596 C C . ILE A 1 196 ? -1.671 3.069 -0.039 1.00 94.56 196 ILE A C 1
ATOM 1598 O O . ILE A 1 196 ? -1.937 2.652 1.089 1.00 94.56 196 ILE A O 1
ATOM 1602 N N . ILE A 1 197 ? -1.499 4.360 -0.313 1.00 95.88 197 ILE A N 1
ATOM 1603 C CA . ILE A 1 197 ? -1.685 5.453 0.640 1.00 95.88 197 ILE A CA 1
ATOM 1604 C C . ILE A 1 197 ? -2.828 6.323 0.157 1.00 95.88 197 ILE A C 1
ATOM 1606 O O . ILE A 1 197 ? -2.775 6.866 -0.942 1.00 95.88 197 ILE A O 1
ATOM 1610 N N . CYS A 1 198 ? -3.829 6.518 1.002 1.00 97.12 198 CYS A N 1
ATOM 1611 C CA . CYS A 1 198 ? -4.863 7.522 0.818 1.00 97.12 198 CYS A CA 1
ATOM 1612 C C . CYS A 1 198 ? -4.705 8.606 1.884 1.00 97.12 198 CYS A C 1
ATOM 1614 O O . CYS A 1 198 ? -4.526 8.296 3.059 1.00 97.12 198 CYS A O 1
ATOM 1616 N N . THR A 1 199 ? -4.758 9.875 1.485 1.00 96.56 199 THR A N 1
ATOM 1617 C CA . THR A 1 199 ? -4.613 11.014 2.404 1.00 96.56 199 THR A CA 1
ATOM 1618 C C . THR A 1 199 ? -5.461 12.201 1.957 1.00 96.56 199 THR A C 1
ATOM 1620 O O . THR A 1 199 ? -5.838 12.329 0.789 1.00 96.56 199 THR A O 1
ATOM 1623 N N . ASN A 1 200 ? -5.769 13.081 2.905 1.00 94.75 200 ASN A N 1
ATOM 1624 C CA . ASN A 1 200 ? -6.426 14.362 2.675 1.00 94.75 200 ASN A CA 1
ATOM 1625 C C . ASN A 1 200 ? -5.456 15.552 2.551 1.00 94.75 200 ASN A C 1
ATOM 1627 O O . ASN A 1 200 ? -5.899 16.662 2.229 1.00 94.75 200 ASN A O 1
ATOM 1631 N N . LEU A 1 201 ? -4.154 15.331 2.761 1.00 94.62 201 LEU A N 1
ATOM 1632 C CA . LEU A 1 201 ? -3.133 16.377 2.847 1.00 94.62 201 LEU A CA 1
ATOM 1633 C C . LEU A 1 201 ? -2.236 16.403 1.599 1.00 94.62 201 LEU A C 1
ATOM 1635 O O . LEU A 1 201 ? -1.589 15.413 1.272 1.00 94.62 201 LEU A O 1
ATOM 1639 N N . GLN A 1 202 ? -2.173 17.553 0.916 1.00 94.69 202 GLN A N 1
ATOM 1640 C CA . GLN A 1 202 ? -1.325 17.745 -0.274 1.00 94.69 202 GLN A CA 1
ATOM 1641 C C . GLN A 1 202 ? 0.169 17.665 0.067 1.00 94.69 202 GLN A C 1
ATOM 1643 O O . GLN A 1 202 ? 0.926 17.067 -0.685 1.00 94.69 202 GLN A O 1
ATOM 1648 N N . GLU A 1 203 ? 0.583 18.231 1.204 1.00 94.94 203 GLU A N 1
ATOM 1649 C CA . GLU A 1 203 ? 1.988 18.225 1.640 1.00 94.94 203 GLU A CA 1
ATOM 1650 C C . GLU A 1 203 ? 2.542 16.799 1.765 1.00 94.94 203 GLU A C 1
ATOM 1652 O O . GLU A 1 203 ? 3.626 16.516 1.268 1.00 94.94 203 GLU A O 1
ATOM 1657 N N . GLN A 1 204 ? 1.742 15.867 2.294 1.00 94.69 204 GLN A N 1
ATOM 1658 C CA . GLN A 1 204 ? 2.123 14.458 2.384 1.00 94.69 204 GLN A CA 1
ATOM 1659 C C . GLN A 1 204 ? 2.306 13.832 1.002 1.00 94.69 204 GLN A C 1
ATOM 1661 O O . GLN A 1 204 ? 3.251 13.082 0.783 1.00 94.69 204 GLN A O 1
ATOM 1666 N N . VAL A 1 205 ? 1.422 14.148 0.051 1.00 95.81 205 VAL A N 1
ATOM 1667 C CA . VAL A 1 205 ? 1.539 13.664 -1.331 1.00 95.81 205 VAL A CA 1
ATOM 1668 C C . VAL A 1 205 ? 2.826 14.172 -1.969 1.00 95.81 205 VAL A C 1
ATOM 1670 O O . VAL A 1 205 ? 3.551 13.385 -2.572 1.00 95.81 205 VAL A O 1
ATOM 1673 N N . ASP A 1 206 ? 3.121 15.462 -1.822 1.00 94.69 206 ASP A N 1
ATOM 1674 C CA . ASP A 1 206 ? 4.322 16.064 -2.394 1.00 94.69 206 ASP A CA 1
ATOM 1675 C C . ASP A 1 206 ? 5.589 15.445 -1.790 1.00 94.69 206 ASP A C 1
ATOM 1677 O O . ASP A 1 206 ? 6.520 15.125 -2.528 1.00 94.69 206 ASP A O 1
ATOM 1681 N N . GLU A 1 207 ? 5.626 15.218 -0.477 1.00 94.50 207 GLU A N 1
ATOM 1682 C CA . GLU A 1 207 ? 6.759 14.566 0.187 1.00 94.50 207 GLU A CA 1
ATOM 1683 C C . GLU A 1 207 ? 6.934 13.108 -0.269 1.00 94.50 207 GLU A C 1
ATOM 1685 O O . GLU A 1 207 ? 8.035 12.728 -0.662 1.00 94.50 207 GLU A O 1
ATOM 1690 N N . ILE A 1 208 ? 5.856 12.315 -0.340 1.00 93.88 208 ILE A N 1
ATOM 1691 C CA . ILE A 1 208 ? 5.914 10.913 -0.801 1.00 93.88 208 ILE A CA 1
ATOM 1692 C C . ILE A 1 208 ? 6.374 10.814 -2.263 1.00 93.88 208 ILE A C 1
ATOM 1694 O O . ILE A 1 208 ? 7.126 9.908 -2.625 1.00 93.88 208 ILE A O 1
ATOM 1698 N N . LEU A 1 209 ? 5.916 11.718 -3.134 1.00 93.81 209 LEU A N 1
ATOM 1699 C CA . LEU A 1 209 ? 6.297 11.719 -4.553 1.00 93.81 209 LEU A CA 1
ATOM 1700 C C . LEU A 1 209 ? 7.752 12.143 -4.786 1.00 93.81 209 LEU A C 1
ATOM 1702 O O . LEU A 1 209 ? 8.305 11.851 -5.848 1.00 93.81 209 LEU A O 1
ATOM 1706 N N . ASN A 1 210 ? 8.358 12.830 -3.818 1.00 92.56 210 ASN A N 1
ATOM 1707 C CA . ASN A 1 210 ? 9.744 13.282 -3.876 1.00 92.56 210 ASN A CA 1
ATOM 1708 C C . ASN A 1 210 ? 10.712 12.395 -3.076 1.00 92.56 210 ASN A C 1
ATOM 1710 O O . ASN A 1 210 ? 11.909 12.681 -3.098 1.00 92.56 210 ASN A O 1
ATOM 1714 N N . GLU A 1 211 ? 10.234 11.340 -2.407 1.00 89.69 211 GLU A N 1
ATOM 1715 C CA . GLU A 1 211 ? 11.068 10.415 -1.632 1.00 89.69 211 GLU A CA 1
ATOM 1716 C C . GLU A 1 211 ? 11.958 9.567 -2.566 1.00 89.69 211 GLU A C 1
ATOM 1718 O O . GLU A 1 211 ? 11.445 8.711 -3.293 1.00 89.69 211 GLU A O 1
ATOM 1723 N N . PRO A 1 212 ? 13.288 9.787 -2.603 1.00 84.19 212 PRO A N 1
ATOM 1724 C CA . PRO A 1 212 ? 14.169 9.127 -3.566 1.00 84.19 212 PRO A CA 1
ATOM 1725 C C . PRO A 1 212 ? 14.317 7.619 -3.349 1.00 84.19 212 PRO A C 1
ATOM 1727 O O . PRO A 1 212 ? 14.697 6.922 -4.292 1.00 84.19 212 PRO A O 1
ATOM 1730 N N . GLU A 1 213 ? 14.065 7.116 -2.138 1.00 82.00 213 GLU A N 1
ATOM 1731 C CA . GLU A 1 213 ? 14.228 5.693 -1.825 1.00 82.00 213 GLU A CA 1
ATOM 1732 C C . GLU A 1 213 ? 13.052 4.831 -2.303 1.00 82.00 213 GLU A C 1
ATOM 1734 O O . GLU A 1 213 ? 13.135 3.603 -2.274 1.00 82.00 213 GLU A O 1
ATOM 1739 N N . ILE A 1 214 ? 11.960 5.447 -2.772 1.00 80.75 214 ILE A N 1
ATOM 1740 C CA . ILE A 1 214 ? 10.726 4.734 -3.099 1.00 80.75 214 ILE A CA 1
ATOM 1741 C C . ILE A 1 214 ? 10.159 5.222 -4.422 1.00 80.75 214 ILE A C 1
ATOM 1743 O O . ILE A 1 214 ? 9.857 6.396 -4.617 1.00 80.75 214 ILE A O 1
ATOM 1747 N N . GLU A 1 215 ? 9.913 4.288 -5.335 1.00 92.19 215 GLU A N 1
ATOM 1748 C CA . GLU A 1 215 ? 9.121 4.601 -6.511 1.00 92.19 215 GLU A CA 1
ATOM 1749 C C . GLU A 1 215 ? 7.647 4.789 -6.131 1.00 92.19 215 GLU A C 1
ATOM 1751 O O . GLU A 1 215 ? 7.001 3.888 -5.600 1.00 92.19 215 GLU A O 1
ATOM 1756 N N . SER A 1 216 ? 7.085 5.949 -6.466 1.00 94.44 216 SER A N 1
ATOM 1757 C CA . SER A 1 216 ? 5.683 6.264 -6.203 1.00 94.44 216 SER A CA 1
ATOM 1758 C C . SER A 1 216 ? 4.950 6.798 -7.440 1.00 94.44 216 SER A C 1
ATOM 1760 O O . SER A 1 216 ? 5.544 7.288 -8.414 1.00 94.44 216 SER A O 1
ATOM 1762 N N . VAL A 1 217 ? 3.624 6.631 -7.439 1.00 94.56 217 VAL A N 1
ATOM 1763 C CA . VAL A 1 217 ? 2.711 7.072 -8.500 1.00 94.56 217 VAL A CA 1
ATOM 1764 C C . VAL A 1 217 ? 1.442 7.656 -7.885 1.00 94.56 217 VAL A C 1
ATOM 1766 O O . VAL A 1 217 ? 0.750 6.989 -7.120 1.00 94.56 217 VAL A O 1
ATOM 1769 N N . LEU A 1 218 ? 1.096 8.889 -8.262 1.00 95.81 218 LEU A N 1
ATOM 1770 C CA . LEU A 1 218 ? -0.190 9.494 -7.917 1.00 95.81 218 LEU A CA 1
ATOM 1771 C C . LEU A 1 218 ? -1.301 8.886 -8.781 1.00 95.81 218 LEU A C 1
ATOM 1773 O O . LEU A 1 218 ? -1.271 9.005 -10.006 1.00 95.81 218 LEU A O 1
ATOM 1777 N N . LEU A 1 219 ? -2.287 8.258 -8.143 1.00 93.81 219 LEU A N 1
ATOM 1778 C CA . LEU A 1 219 ? -3.408 7.608 -8.818 1.00 93.81 219 LEU A CA 1
ATOM 1779 C C . LEU A 1 219 ? -4.597 8.554 -9.018 1.00 93.81 219 LEU A C 1
ATOM 1781 O O . LEU A 1 219 ? -5.205 8.580 -10.089 1.00 93.81 219 LEU A O 1
ATOM 1785 N N . TRP A 1 220 ? -4.942 9.331 -7.992 1.00 94.50 220 TRP A N 1
ATOM 1786 C CA . TRP A 1 220 ? -5.922 10.405 -8.120 1.00 94.50 220 TRP A CA 1
ATOM 1787 C C . TRP A 1 220 ? -5.600 11.577 -7.204 1.00 94.50 220 TRP A C 1
ATOM 1789 O O . TRP A 1 220 ? -4.992 11.432 -6.144 1.00 94.50 220 TRP A O 1
ATOM 1799 N N . SER A 1 221 ? -6.083 12.735 -7.627 1.00 89.75 221 SER A N 1
ATOM 1800 C CA . SER A 1 221 ? -6.168 13.968 -6.862 1.00 89.75 221 SER A CA 1
ATOM 1801 C C . SER A 1 221 ? -7.540 14.597 -7.124 1.00 89.75 221 SER A C 1
ATOM 1803 O O . SER A 1 221 ? -8.206 14.236 -8.107 1.00 89.75 221 SER A O 1
ATOM 1805 N N . PRO A 1 222 ? -8.006 15.528 -6.276 1.00 81.31 222 PRO A N 1
ATOM 1806 C CA . PRO A 1 222 ? -9.200 16.294 -6.587 1.00 81.31 222 PRO A CA 1
ATOM 1807 C C . PRO A 1 222 ? -8.980 17.022 -7.918 1.00 81.31 222 PRO A C 1
ATOM 1809 O O . PRO A 1 222 ? -7.851 17.446 -8.184 1.00 81.31 222 PRO A O 1
ATOM 1812 N N . PRO A 1 223 ? -10.022 17.211 -8.745 1.00 69.19 223 PRO A N 1
ATOM 1813 C CA . PRO A 1 223 ? -9.906 18.075 -9.912 1.00 69.19 223 PRO A CA 1
ATOM 1814 C C . PRO A 1 223 ? -9.334 19.421 -9.460 1.00 69.19 223 PRO A C 1
ATOM 1816 O O . PRO A 1 223 ? -9.848 20.032 -8.520 1.00 69.19 223 PRO A O 1
ATOM 1819 N N . GLY A 1 224 ? -8.222 19.823 -10.079 1.00 56.09 224 GLY A N 1
ATOM 1820 C CA . GLY A 1 224 ? -7.504 21.025 -9.685 1.00 56.09 224 GLY A CA 1
ATOM 1821 C C . GLY A 1 224 ? -8.445 22.222 -9.690 1.00 56.09 224 GLY A C 1
ATOM 1822 O O . GLY A 1 224 ? -9.135 22.477 -10.679 1.00 56.09 224 GLY A O 1
ATOM 1823 N N . ILE A 1 225 ? -8.472 22.966 -8.587 1.00 44.75 225 ILE A N 1
ATOM 1824 C CA . ILE A 1 225 ? -8.816 24.379 -8.684 1.00 44.75 225 ILE A CA 1
ATOM 1825 C C . ILE A 1 225 ? -7.574 24.981 -9.340 1.00 44.75 225 ILE A C 1
ATOM 1827 O O . ILE A 1 225 ? -6.504 24.943 -8.735 1.00 44.75 225 ILE A O 1
ATOM 1831 N N . GLY A 1 226 ? -7.696 25.326 -10.623 1.00 34.47 226 GLY A N 1
ATOM 1832 C CA . GLY A 1 226 ? -6.581 25.789 -11.453 1.00 34.47 226 GLY A CA 1
ATOM 1833 C C . GLY A 1 226 ? -5.921 27.074 -10.977 1.00 34.47 226 GLY A C 1
ATOM 1834 O O . GLY A 1 226 ? -6.429 27.709 -10.025 1.00 34.47 226 GLY A O 1
#

pLDDT: mean 81.53, std 15.79, range [30.61, 97.38]

Secondary structure (DSSP, 8-st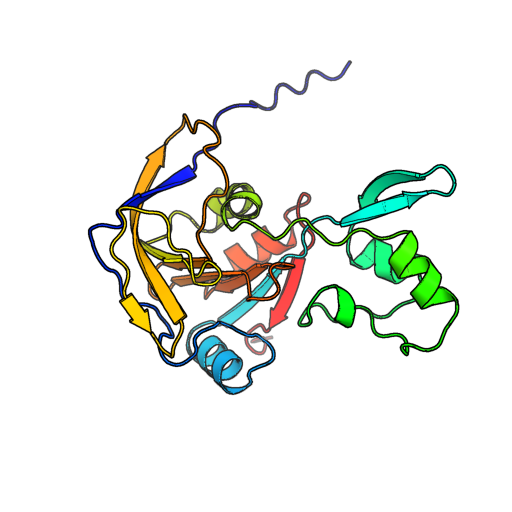ate):
------------EEEEESSS----TTGGGPSP-TT-HHHHHHHHHH-SEEEEEE--EEEE-TT--EEEE-HHHHHHHHT-EE-TTS-HHHHEES-S-SHHHHHHHHHEEPPP---THHHHHHHHHHH---SEEEE--SS---TTS--EEETTEEEEEEEEEEEES-----S----SEEEETTTEEEE--TT-S-EEEEES-HHHHHHHHH-TTSEEEEEE-PPP--

Radius of gyration: 18.62 Å; chains: 1; bounding box: 54×44×50 Å